Protein AF-A0A924YP29-F1 (afdb_monomer)

Nearest PDB structures (foldseek):
  1xg3-assembly1_B  TM=9.657E-01  e=2.313E-22  Escherichia coli
  3eoo-assembly4_L  TM=9.331E-01  e=2.781E-22  Burkholderia pseudomallei 1655
  1zlp-assembly1_B  TM=9.390E-01  e=3.246E-21  Dianthus caryophyllus
  3b8i-assembly1_C  TM=9.175E-01  e=4.565E-18  Pseudomonas aeruginosa PAO1
  3b8i-assembly1_A  TM=8.986E-01  e=1.220E-17  Pseudomonas aeruginosa PAO1

Sequence (202 aa):
MTTARRLRELLARPGIIKTLAPHDVFTARLLEQAGCEMLFLGGFGVSASVFGWPDVGLVTLSEMTEAVRRMASRISIPLVADGDTGHGDLHNVARTVRDFEQAGAAGILLEDQVSPKRCGHFSGKQVIPADEMLGKLRVALDARRDPDFVIFARTDARAVEGLDAAIARACLYGELGADVCFVEAPRSREELARIGREVPYP

pLDDT: mean 96.52, std 4.24, range [69.12, 98.88]

Solvent-accessible surface area (backbone atoms only — not comparable to full-atom values): 10829 Å² total; per-residue (Å²): 133,56,42,17,50,53,46,52,55,56,69,72,44,91,78,83,80,49,63,53,68,43,62,49,53,69,55,42,47,52,43,48,75,73,64,38,62,33,37,37,42,46,57,49,38,43,26,37,74,75,70,72,40,72,51,52,68,74,74,46,66,69,57,52,31,50,53,43,29,60,34,40,76,69,51,88,55,23,32,33,36,51,42,52,62,22,78,62,55,64,70,32,24,27,48,46,44,41,48,35,46,74,28,50,36,16,25,39,33,39,37,33,45,40,85,78,37,63,48,87,88,53,85,90,65,53,60,54,59,66,70,59,43,50,53,44,50,52,40,35,65,70,37,48,84,56,89,49,51,37,42,31,38,32,34,59,32,35,82,69,70,29,61,70,54,22,48,54,49,36,40,54,43,37,73,78,61,38,62,26,46,43,72,42,76,66,89,44,72,65,51,49,55,45,48,70,69,73,30,95,56,78

Mean predicted aligned error: 2.68 Å

Structure (mmCIF, N/CA/C/O backbone):
data_AF-A0A924YP29-F1
#
_entry.id   AF-A0A924YP29-F1
#
loop_
_atom_site.group_PDB
_atom_site.id
_atom_site.type_symbol
_atom_site.label_atom_id
_atom_site.label_alt_id
_atom_site.label_comp_id
_atom_site.label_asym_id
_atom_site.label_entity_id
_atom_site.label_seq_id
_atom_site.pdbx_PDB_ins_code
_atom_site.Cartn_x
_atom_site.Cartn_y
_atom_site.Cartn_z
_atom_site.occupancy
_atom_site.B_iso_or_equiv
_atom_site.auth_seq_id
_atom_site.auth_comp_id
_atom_site.auth_asym_id
_atom_site.auth_atom_id
_atom_site.pdbx_PDB_model_num
ATOM 1 N N . MET A 1 1 ? -16.510 -0.629 16.922 1.00 73.94 1 MET A N 1
ATOM 2 C CA . MET A 1 1 ? -16.132 -1.006 15.545 1.00 73.94 1 MET A CA 1
ATOM 3 C C . MET A 1 1 ? -14.668 -0.654 15.353 1.00 73.94 1 MET A C 1
ATOM 5 O O . MET A 1 1 ? -14.299 0.449 15.741 1.00 73.94 1 MET A O 1
ATOM 9 N N . THR A 1 2 ? -13.842 -1.575 14.854 1.00 93.75 2 THR A N 1
ATOM 10 C CA . THR A 1 2 ? -12.421 -1.297 14.578 1.00 93.75 2 THR A CA 1
ATOM 11 C C . THR A 1 2 ? -12.289 -0.395 13.346 1.00 93.75 2 THR A C 1
ATOM 13 O O . THR A 1 2 ? -13.198 -0.318 12.515 1.00 93.75 2 THR A O 1
ATOM 16 N N . THR A 1 3 ? -11.170 0.317 13.219 1.00 97.12 3 THR A N 1
ATOM 17 C CA . THR A 1 3 ? -10.864 1.112 12.017 1.00 97.12 3 THR A CA 1
ATOM 18 C C . THR A 1 3 ? -10.715 0.222 10.780 1.00 97.12 3 THR A C 1
ATOM 20 O O . THR A 1 3 ? -11.160 0.613 9.705 1.00 97.12 3 THR A O 1
ATOM 23 N N . ALA A 1 4 ? -10.188 -0.996 10.941 1.00 97.94 4 ALA A N 1
ATOM 24 C CA . ALA A 1 4 ? -10.141 -2.022 9.899 1.00 97.94 4 ALA A CA 1
ATOM 25 C C . ALA A 1 4 ? -11.546 -2.392 9.392 1.00 97.94 4 ALA A C 1
ATOM 27 O O . ALA A 1 4 ? -11.825 -2.282 8.197 1.00 97.94 4 ALA A O 1
ATOM 28 N N . ARG A 1 5 ? -12.488 -2.692 10.300 1.00 98.19 5 ARG A N 1
ATOM 29 C CA . ARG A 1 5 ? -13.881 -2.973 9.920 1.00 98.19 5 ARG A CA 1
ATOM 30 C C . ARG A 1 5 ? -14.537 -1.800 9.194 1.00 98.19 5 ARG A C 1
ATOM 32 O O . ARG A 1 5 ? -15.224 -1.993 8.195 1.00 98.19 5 ARG A O 1
ATOM 39 N N . ARG A 1 6 ? -14.287 -0.573 9.657 1.00 98.06 6 ARG A N 1
ATOM 40 C CA . ARG A 1 6 ? -14.778 0.643 8.993 1.00 98.06 6 ARG A CA 1
ATOM 41 C C . ARG A 1 6 ? -14.232 0.780 7.570 1.00 98.06 6 ARG A C 1
ATOM 43 O O . ARG A 1 6 ? -14.964 1.198 6.681 1.00 98.06 6 ARG A O 1
ATOM 50 N N . LEU A 1 7 ? -12.964 0.432 7.344 1.00 98.50 7 LEU A N 1
ATOM 51 C CA . LEU A 1 7 ? -12.367 0.457 6.009 1.00 98.50 7 LEU A CA 1
ATOM 52 C C . LEU A 1 7 ? -13.048 -0.547 5.069 1.00 98.50 7 LEU A C 1
ATOM 54 O O . LEU A 1 7 ? -13.346 -0.192 3.933 1.00 98.50 7 LEU A O 1
ATOM 58 N N . ARG A 1 8 ? -13.386 -1.750 5.550 1.00 98.19 8 ARG A N 1
ATOM 59 C CA . ARG A 1 8 ? -14.166 -2.740 4.780 1.00 98.19 8 ARG A CA 1
ATOM 60 C C . ARG A 1 8 ? -15.514 -2.191 4.322 1.00 98.19 8 ARG A C 1
ATOM 62 O O . ARG A 1 8 ? -15.894 -2.369 3.170 1.00 98.19 8 ARG A O 1
ATOM 69 N N . GLU A 1 9 ? -16.225 -1.502 5.211 1.00 97.94 9 GLU A N 1
ATOM 70 C CA . GLU A 1 9 ? -17.512 -0.878 4.884 1.00 97.94 9 GLU A CA 1
ATOM 71 C C . GLU A 1 9 ? -17.365 0.243 3.850 1.00 97.94 9 GLU A C 1
ATOM 73 O O . GLU A 1 9 ? -18.201 0.363 2.955 1.00 97.94 9 GLU A O 1
ATOM 78 N N . LEU A 1 10 ? -16.291 1.037 3.939 1.00 97.88 10 LEU A N 1
ATOM 79 C CA . LEU A 1 10 ? -15.987 2.064 2.941 1.00 97.88 10 LEU A CA 1
ATOM 80 C C . LEU A 1 10 ? -15.698 1.450 1.566 1.00 97.88 10 LEU A C 1
ATOM 82 O O . LEU A 1 10 ? -16.223 1.953 0.578 1.00 97.88 10 LEU A O 1
ATOM 86 N N . LEU A 1 11 ? -14.918 0.365 1.508 1.00 97.25 11 LEU A N 1
ATOM 87 C CA . LEU A 1 11 ? -14.572 -0.338 0.264 1.00 97.25 11 LEU A CA 1
ATOM 88 C C . LEU A 1 11 ? -15.776 -1.037 -0.382 1.00 97.25 11 LEU A C 1
ATOM 90 O O . LEU A 1 11 ? -15.847 -1.140 -1.601 1.00 97.25 11 LEU A O 1
ATOM 94 N N . ALA A 1 12 ? -16.745 -1.490 0.416 1.00 96.69 12 ALA A N 1
ATOM 95 C CA . ALA A 1 12 ? -17.976 -2.096 -0.093 1.00 96.69 12 ALA A CA 1
ATOM 96 C C . ALA A 1 12 ? -18.990 -1.064 -0.623 1.00 96.69 12 ALA A C 1
ATOM 98 O O . ALA A 1 12 ? -19.954 -1.426 -1.303 1.00 96.69 12 ALA A O 1
ATOM 99 N N . ARG A 1 13 ? -18.821 0.219 -0.284 1.00 95.75 13 ARG A N 1
ATOM 100 C CA . ARG A 1 13 ? -19.744 1.279 -0.689 1.00 95.75 13 ARG A CA 1
ATOM 101 C C . ARG A 1 13 ? -19.429 1.731 -2.121 1.00 95.75 13 ARG A C 1
ATOM 103 O O . ARG A 1 13 ? -18.281 2.060 -2.406 1.00 95.75 13 ARG A O 1
ATOM 110 N N . PRO A 1 14 ? -20.432 1.851 -3.010 1.00 93.38 14 PRO A N 1
ATOM 111 C CA . PRO A 1 14 ? -20.202 2.378 -4.350 1.00 93.38 14 PRO A CA 1
ATOM 112 C C . PRO A 1 14 ? -19.731 3.838 -4.304 1.00 93.38 14 PRO A C 1
ATOM 114 O O . PRO A 1 14 ? -20.200 4.635 -3.487 1.00 93.38 14 PRO A O 1
ATOM 117 N N . GLY A 1 15 ? -18.854 4.202 -5.238 1.00 93.12 15 GLY A N 1
ATOM 118 C CA . GLY A 1 15 ? -18.350 5.564 -5.404 1.00 93.12 15 GLY A CA 1
ATOM 119 C C . GLY A 1 15 ? -16.910 5.740 -4.928 1.00 93.12 15 GLY A C 1
ATOM 120 O O . GLY A 1 15 ? -16.158 4.784 -4.786 1.00 93.12 15 GLY A O 1
ATOM 121 N N . ILE A 1 16 ? -16.513 6.997 -4.734 1.00 94.31 16 ILE A N 1
ATOM 122 C CA . ILE A 1 16 ? -15.138 7.368 -4.388 1.00 94.31 16 ILE A CA 1
ATOM 123 C C . ILE A 1 16 ? -15.034 7.550 -2.874 1.00 94.31 16 ILE A C 1
ATOM 125 O O . ILE A 1 16 ? -15.807 8.307 -2.283 1.00 94.31 16 ILE A O 1
ATOM 129 N N . ILE A 1 17 ? -14.050 6.899 -2.254 1.00 97.25 17 ILE A N 1
ATOM 130 C CA . ILE A 1 17 ? -13.675 7.150 -0.860 1.00 97.25 17 ILE A CA 1
ATOM 131 C C . ILE A 1 17 ? -12.814 8.411 -0.824 1.00 97.25 17 ILE A C 1
ATOM 133 O O . ILE A 1 17 ? -11.760 8.476 -1.458 1.00 97.25 17 ILE A O 1
ATOM 137 N N . LYS A 1 18 ? -13.244 9.430 -0.076 1.00 97.00 18 LYS A N 1
ATOM 138 C CA . LYS A 1 18 ? -12.456 10.661 0.067 1.00 97.00 18 LYS A CA 1
ATOM 139 C C . LYS A 1 18 ? -11.244 10.398 0.956 1.00 97.00 18 LYS A C 1
ATOM 141 O O . LYS A 1 18 ? -11.394 10.224 2.165 1.00 97.00 18 LYS A O 1
ATOM 146 N N . THR A 1 19 ? -10.058 10.395 0.362 1.00 97.25 19 THR A N 1
ATOM 147 C CA . THR A 1 19 ? -8.789 10.130 1.047 1.00 97.25 19 THR A CA 1
ATOM 148 C C . THR A 1 19 ? -7.714 11.113 0.605 1.00 97.25 19 THR A C 1
ATOM 150 O O . THR A 1 19 ? -7.732 11.603 -0.524 1.00 97.25 19 THR A O 1
ATOM 153 N N . LEU A 1 20 ? -6.778 11.395 1.507 1.00 97.38 20 LEU A N 1
ATOM 154 C CA . LEU A 1 20 ? -5.573 12.179 1.265 1.00 97.38 20 LEU A CA 1
ATOM 155 C C . LEU A 1 20 ? -4.415 11.589 2.079 1.00 97.38 20 LEU A C 1
ATOM 157 O O . LEU A 1 20 ? -4.629 10.826 3.026 1.00 97.38 20 LEU A O 1
ATOM 161 N N . ALA A 1 21 ? -3.188 11.949 1.700 1.00 97.00 21 ALA A N 1
ATOM 162 C CA . ALA A 1 21 ? -1.974 11.409 2.298 1.00 97.00 21 ALA A CA 1
ATOM 163 C C . ALA A 1 21 ? -1.245 12.443 3.180 1.00 97.00 21 ALA A C 1
ATOM 165 O O . ALA A 1 21 ? -0.483 13.261 2.658 1.00 97.00 21 ALA A O 1
ATOM 166 N N . PRO A 1 22 ? -1.479 12.466 4.506 1.00 97.31 22 PRO A N 1
ATOM 167 C CA . PRO A 1 22 ? -0.708 13.304 5.421 1.00 97.31 22 PRO A CA 1
ATOM 168 C C . PRO A 1 22 ? 0.714 12.764 5.623 1.00 97.31 22 PRO A C 1
ATOM 170 O O . PRO A 1 22 ? 0.943 11.557 5.601 1.00 97.31 22 PRO A O 1
ATOM 173 N N . HIS A 1 23 ? 1.659 13.661 5.910 1.00 94.75 23 HIS A N 1
ATOM 174 C CA . HIS A 1 23 ? 3.030 13.309 6.309 1.00 94.75 23 HIS A CA 1
ATOM 175 C C . HIS A 1 23 ? 3.290 13.493 7.815 1.00 94.75 23 HIS A C 1
ATOM 177 O O . HIS A 1 23 ? 4.336 13.088 8.316 1.00 94.75 23 HIS A O 1
ATOM 183 N N . ASP A 1 24 ? 2.347 14.090 8.550 1.00 96.12 24 ASP A N 1
ATOM 184 C CA . ASP A 1 24 ? 2.441 14.330 9.989 1.00 96.12 24 ASP A CA 1
ATOM 185 C C . ASP A 1 24 ? 1.063 14.234 10.675 1.00 96.12 24 ASP A C 1
ATOM 187 O O . ASP A 1 24 ? 0.006 14.221 10.034 1.00 96.12 24 ASP A O 1
ATOM 191 N N . VAL A 1 25 ? 1.077 14.162 12.008 1.00 97.81 25 VAL A N 1
ATOM 192 C CA . VAL A 1 25 ? -0.127 13.980 12.834 1.00 97.81 25 VAL A CA 1
ATOM 193 C C . VAL A 1 25 ? -1.052 15.198 12.806 1.00 97.81 25 VAL A C 1
ATOM 195 O O . VAL A 1 25 ? -2.270 15.036 12.805 1.00 97.81 25 VAL A O 1
ATOM 198 N N . PHE A 1 26 ? -0.509 16.414 12.802 1.00 97.94 26 PHE A N 1
ATOM 199 C CA . PHE A 1 26 ? -1.312 17.634 12.783 1.00 97.94 26 PHE A CA 1
ATOM 200 C C . PHE A 1 26 ? -2.095 17.740 11.470 1.00 97.94 26 PHE A C 1
ATOM 202 O O . PHE A 1 26 ? -3.313 17.918 11.494 1.00 97.94 26 PHE A O 1
ATOM 209 N N . THR A 1 27 ? -1.434 17.508 10.337 1.00 97.88 27 THR A N 1
ATOM 210 C CA . THR A 1 27 ? -2.073 17.437 9.022 1.00 97.88 27 THR A CA 1
ATOM 211 C C . THR A 1 27 ? -3.141 16.338 8.987 1.00 97.88 27 THR A C 1
ATOM 213 O O . THR A 1 27 ? -4.258 16.589 8.539 1.00 97.88 27 THR A O 1
ATOM 216 N N . ALA A 1 28 ? -2.869 15.148 9.537 1.00 98.38 28 ALA A N 1
ATOM 217 C CA . ALA A 1 28 ? -3.858 14.065 9.616 1.00 98.38 28 ALA A CA 1
ATOM 218 C C . ALA A 1 28 ? -5.140 14.471 10.375 1.00 98.38 28 ALA A C 1
ATOM 220 O O . ALA A 1 28 ? -6.249 14.192 9.916 1.00 98.38 28 ALA A O 1
ATOM 221 N N . ARG A 1 29 ? -5.006 15.185 11.503 1.00 98.44 29 ARG A N 1
ATOM 222 C CA . ARG A 1 29 ? -6.142 15.717 12.281 1.00 98.44 29 ARG A CA 1
ATOM 223 C C . ARG A 1 29 ? -6.976 16.713 11.476 1.00 98.44 29 ARG A C 1
ATOM 225 O O . ARG A 1 29 ? -8.203 16.668 11.540 1.00 98.44 29 ARG A O 1
ATOM 232 N N . LEU A 1 30 ? -6.322 17.602 10.728 1.00 98.56 30 LEU A N 1
ATOM 233 C CA . LEU A 1 30 ? -7.009 18.578 9.880 1.00 98.56 30 LEU A CA 1
ATOM 234 C C . LEU A 1 30 ? -7.776 17.895 8.745 1.00 98.56 30 LEU A C 1
ATOM 236 O O . LEU A 1 30 ? -8.914 18.263 8.469 1.00 98.56 30 LEU A O 1
ATOM 240 N N . LEU A 1 31 ? -7.187 16.875 8.118 1.00 98.50 31 LEU A N 1
ATOM 241 C CA . LEU A 1 31 ? -7.833 16.117 7.045 1.00 98.50 31 LEU A CA 1
ATOM 242 C C . LEU A 1 31 ? -9.060 15.340 7.534 1.00 98.50 31 LEU A C 1
ATOM 244 O O . LEU A 1 31 ? -10.081 15.310 6.845 1.00 98.50 31 LEU A O 1
ATOM 248 N N . GLU A 1 32 ? -8.993 14.764 8.737 1.00 98.38 32 GLU A N 1
ATOM 249 C CA . GLU A 1 32 ? -10.156 14.157 9.391 1.00 98.38 32 GLU A CA 1
ATOM 250 C C . GLU A 1 32 ? -11.272 15.192 9.613 1.00 98.38 32 GLU A C 1
ATOM 252 O O . GLU A 1 32 ? -12.420 14.953 9.240 1.00 98.38 32 GLU A O 1
ATOM 257 N N . GLN A 1 33 ? -10.944 16.370 10.154 1.00 98.25 33 GLN A N 1
ATOM 258 C CA . GLN A 1 33 ? -11.914 17.455 10.368 1.00 98.25 33 GLN A CA 1
ATOM 259 C C . GLN A 1 33 ? -12.497 18.005 9.060 1.00 98.25 33 GLN A C 1
ATOM 261 O O . GLN A 1 33 ? -13.660 18.403 9.024 1.00 98.25 33 GLN A O 1
ATOM 266 N N . ALA A 1 34 ? -11.717 17.986 7.979 1.00 98.31 34 ALA A N 1
ATOM 267 C CA . ALA A 1 34 ? -12.155 18.357 6.637 1.00 98.31 34 ALA A CA 1
ATOM 268 C C . ALA A 1 34 ? -13.044 17.287 5.967 1.00 98.31 34 ALA A C 1
ATOM 270 O O . ALA A 1 34 ? -13.524 17.492 4.851 1.00 98.31 34 ALA A O 1
ATOM 271 N N . GLY A 1 35 ? -13.289 16.152 6.631 1.00 97.88 35 GLY A N 1
ATOM 272 C CA . GLY A 1 35 ? -14.209 15.119 6.163 1.00 97.88 35 GLY A CA 1
ATOM 273 C C . GLY A 1 35 ? -13.588 14.091 5.216 1.00 97.88 35 GLY A C 1
ATOM 274 O O . GLY A 1 35 ? -14.321 13.525 4.392 1.00 97.88 35 GLY A O 1
ATOM 275 N N . CYS A 1 36 ? -12.273 13.850 5.312 1.00 98.44 36 CYS A N 1
ATOM 276 C CA . CYS A 1 36 ? -11.673 12.627 4.772 1.00 98.44 36 CYS A CA 1
ATOM 277 C C . CYS A 1 36 ? -12.245 11.406 5.503 1.00 98.44 36 CYS A C 1
ATOM 279 O O . CYS A 1 36 ? -12.494 11.435 6.707 1.00 98.44 36 CYS A O 1
ATOM 281 N N . GLU A 1 37 ? -12.471 10.330 4.761 1.00 98.31 37 GLU A N 1
ATOM 282 C CA . GLU A 1 37 ? -13.102 9.111 5.270 1.00 98.31 37 GLU A CA 1
ATOM 283 C C . GLU A 1 37 ? -12.076 8.059 5.679 1.00 98.31 37 GLU A C 1
ATOM 285 O O . GLU A 1 37 ? -12.366 7.236 6.542 1.00 98.31 37 GLU A O 1
ATOM 290 N N . MET A 1 38 ? -10.883 8.129 5.092 1.00 98.25 38 MET A N 1
ATOM 291 C CA . MET A 1 38 ? -9.670 7.410 5.471 1.00 98.25 38 MET A CA 1
ATOM 292 C C . MET A 1 38 ? -8.449 8.276 5.138 1.00 98.25 38 MET A C 1
ATOM 294 O O . MET A 1 38 ? -8.574 9.290 4.446 1.00 98.25 38 MET A O 1
ATOM 298 N N . LEU A 1 39 ? -7.275 7.863 5.607 1.00 98.62 39 LEU A N 1
ATOM 299 C CA . LEU A 1 39 ? -5.992 8.494 5.304 1.00 98.62 39 LEU A CA 1
ATOM 300 C C . LEU A 1 39 ? -4.990 7.451 4.809 1.00 98.62 39 LEU A C 1
ATOM 302 O O . LEU A 1 39 ? -5.090 6.269 5.148 1.00 98.62 39 LEU A O 1
ATOM 306 N N . PHE A 1 40 ? -4.008 7.905 4.034 1.00 98.19 40 PHE A N 1
ATOM 307 C CA . PHE A 1 40 ? -2.909 7.073 3.550 1.00 98.19 40 PHE A CA 1
ATOM 308 C C . PHE A 1 40 ? -1.561 7.633 4.022 1.00 98.19 40 PHE A C 1
ATOM 310 O O . PHE A 1 40 ? -1.202 8.754 3.678 1.00 98.19 40 PHE A O 1
ATOM 317 N N . LEU A 1 41 ? -0.790 6.876 4.798 1.00 98.12 41 LEU A N 1
ATOM 318 C CA . LEU A 1 41 ? 0.565 7.270 5.179 1.00 98.12 41 LEU A CA 1
ATOM 319 C C . LEU A 1 41 ? 1.564 6.713 4.160 1.00 98.12 41 LEU A C 1
ATOM 321 O O . LEU A 1 41 ? 1.907 5.535 4.213 1.00 98.12 41 LEU A O 1
ATOM 325 N N . GLY A 1 42 ? 2.016 7.565 3.239 1.00 95.81 42 GLY A N 1
ATOM 326 C CA . GLY A 1 42 ? 2.988 7.197 2.204 1.00 95.81 42 GLY A CA 1
ATOM 327 C C . GLY A 1 42 ? 4.437 7.203 2.701 1.00 95.81 42 GLY A C 1
ATOM 328 O O . GLY A 1 42 ? 4.823 8.102 3.457 1.00 95.81 42 GLY A O 1
ATOM 329 N N . GLY A 1 43 ? 5.259 6.265 2.216 1.00 94.44 43 GLY A N 1
ATOM 330 C CA . GLY A 1 43 ? 6.669 6.137 2.598 1.00 94.44 43 GLY A CA 1
ATOM 331 C C . GLY A 1 43 ? 7.491 7.387 2.273 1.00 94.44 43 GLY A C 1
ATOM 332 O O . GLY A 1 43 ? 8.240 7.883 3.119 1.00 94.44 43 GLY A O 1
ATOM 333 N N . PHE A 1 44 ? 7.272 7.990 1.097 1.00 94.81 44 PHE A N 1
ATOM 334 C CA . PHE A 1 44 ? 7.933 9.246 0.725 1.00 94.81 44 PHE A CA 1
ATOM 335 C C . PHE A 1 44 ? 7.603 10.401 1.676 1.00 94.81 44 PHE A C 1
ATOM 337 O O . PHE A 1 44 ? 8.493 11.175 2.021 1.00 94.81 44 PHE A O 1
ATOM 344 N N . GLY A 1 45 ? 6.350 10.514 2.129 1.00 94.69 45 GLY A N 1
ATOM 345 C CA . GLY A 1 45 ? 5.939 11.578 3.049 1.00 94.69 45 GLY A CA 1
ATOM 346 C C . GLY A 1 45 ? 6.722 11.524 4.360 1.00 94.69 45 GLY A C 1
ATOM 347 O O . GLY A 1 45 ? 7.195 12.551 4.840 1.00 94.69 45 GLY A O 1
ATOM 348 N N . VAL A 1 46 ? 6.933 10.319 4.895 1.00 95.75 46 VAL A N 1
ATOM 349 C CA . VAL A 1 46 ? 7.775 10.105 6.079 1.00 95.75 46 VAL A CA 1
ATOM 350 C C . VAL A 1 46 ? 9.243 10.399 5.760 1.00 95.75 46 VAL A C 1
ATOM 352 O O . VAL A 1 46 ? 9.883 11.168 6.475 1.00 95.75 46 VAL A O 1
ATOM 355 N N . SER A 1 47 ? 9.770 9.841 4.665 1.00 96.00 47 SER A N 1
ATOM 356 C CA . SER A 1 47 ? 11.169 10.012 4.250 1.00 96.00 47 SER A CA 1
ATOM 357 C C . SER A 1 47 ? 11.566 11.485 4.091 1.00 96.00 47 SER A C 1
ATOM 359 O O . SER A 1 47 ? 12.549 11.946 4.678 1.00 96.00 47 SER A O 1
ATOM 361 N N . ALA A 1 48 ? 10.765 12.249 3.350 1.00 96.12 48 ALA A N 1
ATOM 362 C CA . ALA A 1 48 ? 11.054 13.639 3.037 1.00 96.12 48 ALA A CA 1
ATOM 363 C C . ALA A 1 48 ? 10.829 14.560 4.238 1.00 96.12 48 ALA A C 1
ATOM 365 O O . ALA A 1 48 ? 11.692 15.378 4.549 1.00 96.12 48 ALA A O 1
ATOM 366 N N . SER A 1 49 ? 9.693 14.430 4.928 1.00 95.25 49 SER A N 1
ATOM 367 C CA . SER A 1 49 ? 9.313 15.401 5.958 1.00 95.25 49 SER A CA 1
ATOM 368 C C . SER A 1 49 ? 10.005 15.167 7.299 1.00 95.25 49 SER A C 1
ATOM 370 O O . SER A 1 49 ? 10.207 16.123 8.044 1.00 95.25 49 SER A O 1
ATOM 372 N N . VAL A 1 50 ? 10.374 13.922 7.624 1.00 94.00 50 VAL A N 1
ATOM 373 C CA . VAL A 1 50 ? 11.047 13.597 8.894 1.00 94.00 50 VAL A CA 1
ATOM 374 C C . VAL A 1 50 ? 12.567 13.622 8.747 1.00 94.00 50 VAL A C 1
ATOM 376 O O . VAL A 1 50 ? 13.253 14.106 9.645 1.00 94.00 50 VAL A O 1
ATOM 379 N N . PHE A 1 51 ? 13.094 13.126 7.623 1.00 96.12 51 PHE A N 1
ATOM 380 C CA . PHE A 1 51 ? 14.535 12.907 7.454 1.00 96.12 51 PHE A CA 1
ATOM 381 C C . PHE A 1 51 ? 15.184 13.774 6.369 1.00 96.12 51 PHE A C 1
ATOM 383 O O . PHE A 1 51 ? 16.410 13.852 6.306 1.00 96.12 51 PHE A O 1
ATOM 390 N N . GLY A 1 52 ? 14.397 14.437 5.515 1.00 96.31 52 GLY A N 1
ATOM 391 C CA . GLY A 1 52 ? 14.931 15.176 4.368 1.00 96.31 52 GLY A CA 1
ATOM 392 C C . GLY A 1 52 ? 15.554 14.260 3.310 1.00 96.31 52 GLY A C 1
ATOM 393 O O . GLY A 1 52 ? 16.474 14.672 2.603 1.00 96.31 52 GLY A O 1
ATOM 394 N N . TRP A 1 53 ? 15.097 13.009 3.227 1.00 96.31 53 TRP A N 1
ATOM 395 C CA . TRP A 1 53 ? 15.661 11.987 2.347 1.00 96.31 53 TRP A CA 1
ATOM 396 C C . TRP A 1 53 ? 14.805 11.734 1.100 1.00 96.31 53 TRP A C 1
ATOM 398 O O . TRP A 1 53 ? 13.604 12.017 1.092 1.00 96.31 53 TRP A O 1
ATOM 408 N N . PRO A 1 54 ? 15.416 11.202 0.024 1.00 93.00 54 PRO A N 1
ATOM 409 C CA . PRO A 1 54 ? 14.677 10.728 -1.136 1.00 93.00 54 PRO A CA 1
ATOM 410 C C . PRO A 1 54 ? 14.002 9.375 -0.868 1.00 93.00 54 PRO A C 1
ATOM 412 O O . PRO A 1 54 ? 14.495 8.549 -0.097 1.00 93.00 54 PRO A O 1
ATOM 415 N N . ASP A 1 55 ? 12.920 9.106 -1.601 1.00 91.19 55 ASP A N 1
ATOM 416 C CA . ASP A 1 55 ? 12.185 7.843 -1.517 1.00 91.19 55 ASP A CA 1
ATOM 417 C C . ASP A 1 55 ? 12.846 6.711 -2.320 1.00 91.19 55 ASP A C 1
ATOM 419 O O . ASP A 1 55 ? 12.456 6.380 -3.444 1.00 91.19 55 ASP A O 1
ATOM 423 N N . VAL A 1 56 ? 13.909 6.155 -1.743 1.00 90.50 56 VAL A N 1
ATOM 424 C CA . VAL A 1 56 ? 14.731 5.087 -2.341 1.00 90.50 56 VAL A CA 1
ATOM 425 C C . VAL A 1 56 ? 14.936 3.907 -1.383 1.00 90.50 56 VAL A C 1
ATOM 427 O O . VAL A 1 56 ? 15.954 3.223 -1.431 1.00 90.50 56 VAL A O 1
ATOM 430 N N . GLY A 1 57 ? 13.977 3.695 -0.474 1.00 88.88 57 GLY A N 1
ATOM 431 C CA . GLY A 1 57 ? 14.003 2.588 0.490 1.00 88.88 57 GLY A CA 1
ATOM 432 C C . GLY A 1 57 ? 14.945 2.803 1.680 1.00 88.88 57 GLY A C 1
ATOM 433 O O . GLY A 1 57 ? 15.452 1.835 2.237 1.00 88.88 57 GLY A O 1
ATOM 434 N N . LEU A 1 58 ? 15.208 4.061 2.055 1.00 93.44 58 LEU A N 1
ATOM 435 C CA . LEU A 1 58 ? 16.037 4.395 3.224 1.00 93.44 58 LEU A CA 1
ATOM 436 C C . LEU A 1 58 ? 15.276 4.282 4.547 1.00 93.44 58 LEU A C 1
ATOM 438 O O . LEU A 1 58 ? 15.880 3.960 5.566 1.00 93.44 58 LEU A O 1
ATOM 442 N N . VAL A 1 59 ? 13.969 4.561 4.535 1.00 95.56 59 VAL A N 1
ATOM 443 C CA . VAL A 1 59 ? 13.144 4.496 5.744 1.00 95.56 59 VAL A CA 1
ATOM 444 C C . VAL A 1 59 ? 12.972 3.037 6.153 1.00 95.56 59 VAL A C 1
ATOM 446 O O . VAL A 1 59 ? 12.550 2.183 5.373 1.00 95.56 59 VAL A O 1
ATOM 449 N N . THR A 1 60 ? 13.309 2.750 7.400 1.00 96.81 60 THR A N 1
ATOM 450 C CA . THR A 1 60 ? 13.228 1.412 7.978 1.00 96.81 60 THR A CA 1
ATOM 451 C C . THR A 1 60 ? 11.808 1.080 8.439 1.00 96.81 60 THR A C 1
ATOM 453 O O . THR A 1 60 ? 10.997 1.958 8.740 1.00 96.81 60 THR A O 1
ATOM 456 N N . LEU A 1 61 ? 11.531 -0.218 8.608 1.00 97.88 61 LEU A N 1
ATOM 457 C CA . LEU A 1 61 ? 10.278 -0.697 9.198 1.00 97.88 61 LEU A CA 1
ATOM 458 C C . LEU A 1 61 ? 9.987 -0.049 10.562 1.00 97.88 61 LEU A C 1
ATOM 460 O O . LEU A 1 61 ? 8.844 0.296 10.852 1.00 97.88 61 LEU A O 1
ATOM 464 N N . SER A 1 62 ? 11.005 0.120 11.411 1.00 98.25 62 SER A N 1
ATOM 465 C CA . SER A 1 62 ? 10.828 0.693 12.751 1.00 98.25 62 SER A CA 1
ATOM 466 C C . SER A 1 62 ? 10.398 2.161 12.688 1.00 98.25 62 SER A C 1
ATOM 468 O O . SER A 1 62 ? 9.539 2.581 13.462 1.00 98.25 62 SER A O 1
ATOM 470 N N . GLU A 1 63 ? 10.957 2.928 11.750 1.00 98.00 63 GLU A N 1
ATOM 471 C CA . GLU A 1 63 ? 10.608 4.336 11.534 1.00 98.00 63 GLU A CA 1
ATOM 472 C C . GLU A 1 63 ? 9.193 4.477 10.964 1.00 98.00 63 GLU A C 1
ATOM 474 O O . GLU A 1 63 ? 8.408 5.272 11.485 1.00 98.00 63 GLU A O 1
ATOM 479 N N . MET A 1 64 ? 8.826 3.653 9.974 1.00 98.12 64 MET A N 1
ATOM 480 C CA . MET A 1 64 ? 7.455 3.627 9.450 1.00 98.12 64 MET A CA 1
ATOM 481 C C . MET A 1 64 ? 6.443 3.202 10.516 1.00 98.12 64 MET A C 1
ATOM 483 O O . MET A 1 64 ? 5.432 3.873 10.706 1.00 98.12 64 MET A O 1
ATOM 487 N N . THR A 1 65 ? 6.730 2.145 11.280 1.00 98.69 65 THR A N 1
ATOM 488 C CA . THR A 1 65 ? 5.854 1.667 12.365 1.00 98.69 65 THR A CA 1
ATOM 489 C C . THR A 1 65 ? 5.612 2.749 13.420 1.00 98.69 65 THR A C 1
ATOM 491 O O . THR A 1 65 ? 4.494 2.907 13.914 1.00 98.69 65 THR A O 1
ATOM 494 N N . GLU A 1 66 ? 6.639 3.525 13.771 1.00 98.50 66 GLU A N 1
ATOM 495 C CA . GLU A 1 66 ? 6.490 4.636 14.712 1.00 98.50 66 GLU A CA 1
ATOM 496 C C . GLU A 1 66 ? 5.647 5.778 14.126 1.00 98.50 66 GLU A C 1
ATOM 498 O O . GLU A 1 66 ? 4.801 6.338 14.829 1.00 98.50 66 GLU A O 1
ATOM 503 N N . ALA A 1 67 ? 5.815 6.101 12.840 1.00 98.31 67 ALA A N 1
ATOM 504 C CA . ALA A 1 67 ? 4.977 7.087 12.162 1.00 98.31 67 A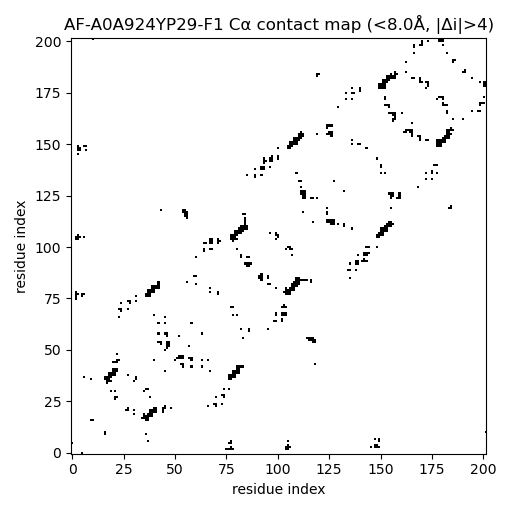LA A CA 1
ATOM 505 C C . ALA A 1 67 ? 3.497 6.654 12.135 1.00 98.31 67 ALA A C 1
ATOM 507 O O . ALA A 1 67 ? 2.618 7.448 12.490 1.00 98.31 67 ALA A O 1
ATOM 508 N N . VAL A 1 68 ? 3.228 5.378 11.825 1.00 98.69 68 VAL A N 1
ATOM 509 C CA . VAL A 1 68 ? 1.888 4.771 11.899 1.00 98.69 68 VAL A CA 1
ATOM 510 C C . VAL A 1 68 ? 1.310 4.923 13.303 1.00 98.69 68 VAL A C 1
ATOM 512 O O . VAL A 1 68 ? 0.220 5.470 13.457 1.00 98.69 68 VAL A O 1
ATOM 515 N N . ARG A 1 69 ? 2.055 4.521 14.340 1.00 98.75 69 ARG A N 1
ATOM 516 C CA . ARG A 1 69 ? 1.605 4.570 15.741 1.00 98.75 69 ARG A CA 1
ATOM 517 C C . ARG A 1 69 ? 1.227 5.982 16.184 1.00 98.75 69 ARG A C 1
ATOM 519 O O . ARG A 1 69 ? 0.182 6.196 16.809 1.00 98.75 69 ARG A O 1
ATOM 526 N N . ARG A 1 70 ? 2.069 6.968 15.862 1.00 98.25 70 ARG A N 1
ATOM 527 C CA . ARG A 1 70 ? 1.826 8.380 16.198 1.00 98.25 70 ARG A CA 1
ATOM 528 C C . ARG A 1 70 ? 0.560 8.911 15.540 1.00 98.25 70 ARG A C 1
ATOM 530 O O . ARG A 1 70 ? -0.193 9.636 16.185 1.00 98.25 70 ARG A O 1
ATOM 537 N N . MET A 1 71 ? 0.327 8.552 14.280 1.00 98.44 71 MET A N 1
ATOM 538 C CA . MET A 1 71 ? -0.825 9.028 13.522 1.00 98.44 71 MET A CA 1
ATOM 539 C C . MET A 1 71 ? -2.114 8.311 13.927 1.00 98.44 71 MET A C 1
ATOM 541 O O . MET A 1 71 ? -3.080 8.971 14.309 1.00 98.44 71 MET A O 1
ATOM 545 N N . ALA A 1 72 ? -2.111 6.976 13.925 1.00 98.31 72 ALA A N 1
ATOM 546 C CA . ALA A 1 72 ? -3.273 6.150 14.242 1.00 98.31 72 ALA A CA 1
ATOM 547 C C . ALA A 1 72 ? -3.822 6.420 15.653 1.00 98.31 72 ALA A C 1
ATOM 549 O O . ALA A 1 72 ? -5.032 6.468 15.845 1.00 98.31 72 ALA A O 1
ATOM 550 N N . SER A 1 73 ? -2.958 6.697 16.637 1.00 97.88 73 SER A N 1
ATOM 551 C CA . SER A 1 73 ? -3.383 7.019 18.012 1.00 97.88 73 SER A CA 1
ATOM 552 C C . SER A 1 73 ? -4.091 8.376 18.174 1.00 97.88 73 SER A C 1
ATOM 554 O O . SER A 1 73 ? -4.541 8.711 19.275 1.00 97.88 73 SER A O 1
ATOM 556 N N . ARG A 1 74 ? -4.173 9.189 17.111 1.00 98.06 74 ARG A N 1
ATOM 557 C CA . ARG A 1 74 ? -4.726 10.554 17.143 1.00 98.06 74 ARG A CA 1
ATOM 558 C C . ARG A 1 74 ? -5.887 10.785 16.179 1.00 98.06 74 ARG A C 1
ATOM 560 O O . ARG A 1 74 ? -6.494 11.856 16.232 1.00 98.06 74 ARG A O 1
ATOM 567 N N . ILE A 1 75 ? -6.234 9.807 15.354 1.00 98.25 75 ILE A N 1
ATOM 568 C CA . ILE A 1 75 ? -7.369 9.863 14.426 1.00 98.25 75 ILE A CA 1
ATOM 569 C C . ILE A 1 75 ? -8.376 8.755 14.749 1.00 98.25 75 ILE A C 1
ATOM 571 O O . ILE A 1 75 ? -8.052 7.769 15.403 1.00 98.25 75 ILE A O 1
ATOM 575 N N . SER A 1 76 ? -9.614 8.933 14.302 1.00 97.62 76 SER A N 1
ATOM 576 C CA . SER A 1 76 ? -10.722 7.979 14.456 1.00 97.62 76 SER A CA 1
ATOM 577 C C . SER A 1 76 ? -11.163 7.340 13.130 1.00 97.62 76 SER A C 1
ATOM 579 O O . SER A 1 76 ? -12.012 6.442 13.110 1.00 97.62 76 SER A O 1
ATOM 581 N N . ILE A 1 77 ? -10.602 7.810 12.014 1.00 98.44 77 ILE A N 1
ATOM 582 C CA . ILE A 1 77 ? -10.790 7.259 10.669 1.00 98.44 77 ILE A CA 1
ATOM 583 C C . ILE A 1 77 ? -9.679 6.252 10.315 1.00 98.44 77 ILE A C 1
ATOM 585 O O . ILE A 1 77 ? -8.606 6.296 10.918 1.00 98.44 77 ILE A O 1
ATOM 589 N N . PRO A 1 78 ? -9.914 5.326 9.366 1.00 98.75 78 PRO A N 1
ATOM 590 C CA . PRO A 1 78 ? -8.930 4.320 8.980 1.00 98.75 78 PRO A CA 1
ATOM 591 C C . PRO A 1 78 ? -7.648 4.928 8.410 1.00 98.75 78 PRO A C 1
ATOM 593 O O . PRO A 1 78 ? -7.700 5.882 7.634 1.00 98.75 78 PRO A O 1
ATOM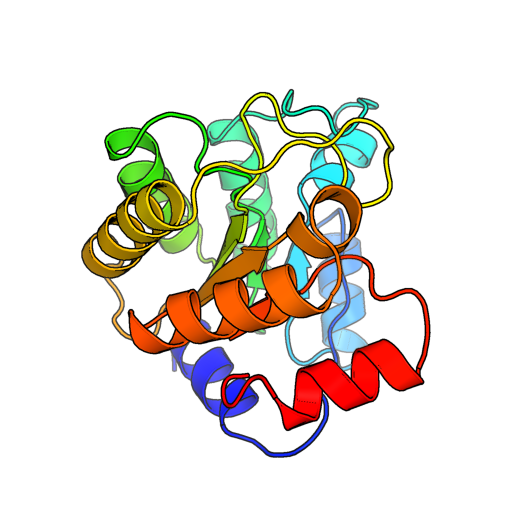 596 N N . LEU A 1 79 ? -6.511 4.325 8.758 1.00 98.81 79 LEU A N 1
ATOM 597 C CA . LEU A 1 79 ? -5.197 4.652 8.211 1.00 98.81 79 LEU A CA 1
ATOM 598 C C . LEU A 1 79 ? -4.648 3.452 7.450 1.00 98.81 79 LEU A C 1
ATOM 600 O O . LEU A 1 79 ? -4.500 2.382 8.036 1.00 98.81 79 LEU A O 1
ATOM 604 N N . VAL A 1 80 ? -4.318 3.632 6.177 1.00 98.75 80 VAL A N 1
ATOM 605 C CA . VAL A 1 80 ? -3.552 2.647 5.406 1.00 98.75 80 VAL A CA 1
ATOM 606 C C . VAL A 1 80 ? -2.108 3.116 5.342 1.00 98.75 80 VAL A C 1
ATOM 608 O O . VAL A 1 80 ? -1.860 4.293 5.090 1.00 98.75 80 VAL A O 1
ATOM 611 N N . ALA A 1 81 ? -1.167 2.220 5.616 1.00 98.56 81 ALA A N 1
ATOM 612 C CA . ALA A 1 81 ? 0.253 2.544 5.648 1.00 98.56 81 ALA A CA 1
ATOM 613 C C . ALA A 1 81 ? 1.007 1.880 4.493 1.00 98.56 81 ALA A C 1
ATOM 615 O O . ALA A 1 81 ? 0.753 0.725 4.154 1.00 98.56 81 ALA A O 1
ATOM 616 N N . ASP A 1 82 ? 1.945 2.615 3.911 1.00 98.25 82 ASP A N 1
ATOM 617 C CA . ASP A 1 82 ? 2.863 2.118 2.893 1.00 98.25 82 ASP A CA 1
ATOM 618 C C . ASP A 1 82 ? 3.901 1.173 3.514 1.00 98.25 82 ASP A C 1
ATOM 620 O O . ASP A 1 82 ? 4.691 1.578 4.368 1.00 98.25 82 ASP A O 1
ATOM 624 N N . GLY A 1 83 ? 3.845 -0.102 3.135 1.00 97.75 83 GLY A N 1
ATOM 625 C CA . GLY A 1 83 ? 4.779 -1.143 3.556 1.00 97.75 83 GLY A CA 1
ATOM 626 C C . GLY A 1 83 ? 5.899 -1.400 2.550 1.00 97.75 83 GLY A C 1
ATOM 627 O O . GLY A 1 83 ? 6.630 -2.384 2.715 1.00 97.75 83 GLY A O 1
ATOM 628 N N . ASP A 1 84 ? 6.021 -0.571 1.506 1.00 96.62 84 ASP A N 1
ATOM 629 C CA . ASP A 1 84 ? 6.947 -0.760 0.392 1.00 96.62 84 ASP A CA 1
ATOM 630 C C . ASP A 1 84 ? 6.880 -2.209 -0.144 1.00 96.62 84 ASP A C 1
ATOM 632 O O . ASP A 1 84 ? 5.818 -2.774 -0.400 1.00 96.62 84 ASP A O 1
ATOM 636 N N . THR A 1 85 ? 8.034 -2.859 -0.277 1.00 97.19 85 THR A N 1
ATOM 637 C CA . THR A 1 85 ? 8.181 -4.243 -0.740 1.00 97.19 85 THR A CA 1
ATOM 638 C C . THR A 1 85 ? 8.112 -5.271 0.400 1.00 97.19 85 THR A C 1
ATOM 640 O O . THR A 1 85 ? 8.414 -6.449 0.171 1.00 97.19 85 THR A O 1
ATOM 643 N N . GLY A 1 86 ? 7.750 -4.838 1.620 1.00 96.94 86 GLY A N 1
ATOM 644 C CA . GLY A 1 86 ? 7.681 -5.654 2.840 1.00 96.94 86 GLY A CA 1
ATOM 645 C C . GLY A 1 86 ? 8.920 -5.609 3.745 1.00 96.94 86 GLY A C 1
ATOM 646 O O . GLY A 1 86 ? 9.066 -6.466 4.616 1.00 96.94 86 GLY A O 1
ATOM 647 N N . HIS A 1 87 ? 9.823 -4.642 3.535 1.00 95.50 87 HIS A N 1
ATOM 648 C CA . HIS A 1 87 ? 11.050 -4.420 4.323 1.00 95.50 87 HIS A CA 1
ATOM 649 C C . HIS A 1 87 ? 11.968 -5.655 4.486 1.00 95.50 87 HIS A C 1
ATOM 651 O O . HIS A 1 87 ? 12.628 -5.814 5.517 1.00 95.50 87 HIS A O 1
ATOM 657 N N . GLY A 1 88 ? 12.031 -6.524 3.471 1.00 94.50 88 GLY A N 1
ATOM 658 C CA . GLY A 1 88 ? 12.947 -7.666 3.420 1.00 94.50 88 GLY A CA 1
ATOM 659 C C . GLY A 1 88 ? 12.372 -8.866 2.665 1.00 94.50 88 GLY A C 1
ATOM 660 O O . GLY A 1 88 ? 11.790 -8.701 1.593 1.00 94.50 88 GLY A O 1
ATOM 661 N N . ASP A 1 89 ? 12.569 -10.066 3.212 1.00 95.62 89 ASP A N 1
ATOM 662 C CA . ASP A 1 89 ? 12.053 -11.324 2.663 1.00 95.62 89 ASP A CA 1
ATOM 663 C C . ASP A 1 89 ? 10.603 -11.617 3.116 1.00 95.62 89 ASP A C 1
ATOM 665 O O . ASP A 1 89 ? 9.906 -10.765 3.671 1.00 95.62 89 ASP A O 1
ATOM 669 N N . LEU A 1 90 ? 10.133 -12.852 2.910 1.00 98.06 90 LEU A N 1
ATOM 670 C CA . LEU A 1 90 ? 8.804 -13.288 3.350 1.00 98.06 90 LEU A CA 1
ATOM 671 C C . LEU A 1 90 ? 8.595 -13.185 4.876 1.00 98.06 90 LEU A C 1
ATOM 673 O O . LEU A 1 90 ? 7.517 -12.796 5.324 1.00 98.06 90 LEU A O 1
ATOM 677 N N . HIS A 1 91 ? 9.606 -13.478 5.697 1.00 98.12 91 HIS A N 1
ATOM 678 C CA . HIS A 1 91 ? 9.504 -13.322 7.151 1.00 98.12 91 HIS A CA 1
ATOM 679 C C . HIS A 1 91 ? 9.369 -11.844 7.531 1.00 98.12 91 HIS A C 1
ATOM 681 O O . HIS A 1 91 ? 8.607 -11.501 8.441 1.00 98.12 91 HIS A O 1
ATOM 687 N N . ASN A 1 92 ? 10.068 -10.961 6.812 1.00 98.50 92 ASN A N 1
ATOM 688 C CA . ASN A 1 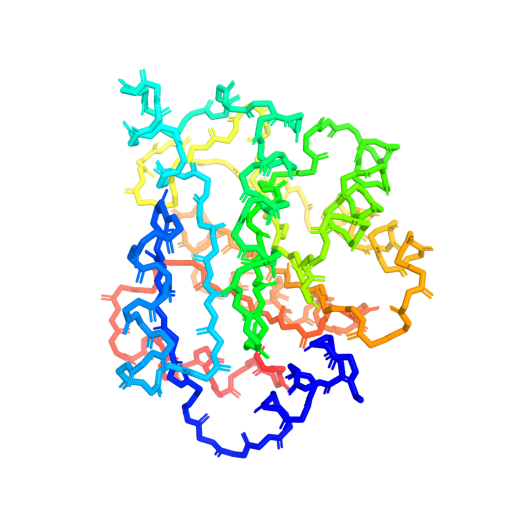92 ? 9.936 -9.518 6.988 1.00 98.50 92 ASN A CA 1
ATOM 689 C C . ASN A 1 92 ? 8.556 -9.005 6.565 1.00 98.50 92 ASN A C 1
ATOM 691 O O . ASN A 1 92 ? 8.004 -8.170 7.279 1.00 98.50 92 ASN A O 1
ATOM 695 N N . VAL A 1 93 ? 7.959 -9.539 5.494 1.00 98.75 93 VAL A N 1
ATOM 696 C CA . VAL A 1 93 ? 6.571 -9.221 5.108 1.00 98.75 93 VAL A CA 1
ATOM 697 C C . VAL A 1 93 ? 5.617 -9.553 6.256 1.00 98.75 93 VAL A C 1
ATOM 699 O O . VAL A 1 93 ? 4.864 -8.687 6.703 1.00 98.75 93 VAL A O 1
ATOM 702 N N . ALA A 1 94 ? 5.695 -10.773 6.803 1.00 98.75 94 ALA A N 1
ATOM 703 C CA . ALA A 1 94 ? 4.841 -11.185 7.919 1.00 98.75 94 ALA A CA 1
ATOM 704 C C . ALA A 1 94 ? 5.019 -10.288 9.152 1.00 98.75 94 ALA A C 1
ATOM 706 O O . ALA A 1 94 ? 4.048 -9.940 9.828 1.00 98.75 94 ALA A O 1
ATOM 707 N N . ARG A 1 95 ? 6.266 -9.913 9.458 1.00 98.69 95 ARG A N 1
ATOM 708 C CA . ARG A 1 95 ? 6.566 -8.987 10.551 1.00 98.69 95 ARG A CA 1
ATOM 709 C C . ARG A 1 95 ? 5.988 -7.597 10.281 1.00 98.69 95 ARG A C 1
ATOM 711 O O . ARG A 1 95 ? 5.363 -7.041 11.173 1.00 98.69 95 ARG A O 1
ATOM 718 N N . THR A 1 96 ? 6.160 -7.063 9.076 1.00 98.75 96 THR A N 1
ATOM 719 C CA . THR A 1 96 ? 5.680 -5.731 8.679 1.00 98.75 96 THR A CA 1
ATOM 720 C C . THR A 1 96 ? 4.170 -5.615 8.857 1.00 98.75 96 THR A C 1
ATOM 722 O O . THR A 1 96 ? 3.706 -4.674 9.495 1.00 98.75 96 THR A O 1
ATOM 725 N N . VAL A 1 97 ? 3.408 -6.607 8.379 1.00 98.88 97 VAL A N 1
ATOM 726 C CA . VAL A 1 97 ? 1.947 -6.651 8.559 1.00 98.88 97 VAL A CA 1
ATOM 727 C C . VAL A 1 97 ? 1.577 -6.572 10.040 1.00 98.88 97 VAL A C 1
ATOM 729 O O . VAL A 1 97 ? 0.793 -5.714 10.436 1.00 98.88 97 VAL A O 1
ATOM 732 N N . ARG A 1 98 ? 2.189 -7.420 10.875 1.00 98.75 98 ARG A N 1
ATOM 733 C CA . ARG A 1 98 ? 1.898 -7.478 12.315 1.00 98.75 98 ARG A CA 1
ATOM 734 C C . ARG A 1 98 ? 2.291 -6.198 13.048 1.00 98.75 98 ARG A C 1
ATOM 736 O O . ARG A 1 98 ? 1.542 -5.761 13.918 1.00 98.75 98 ARG A O 1
ATOM 743 N N . ASP A 1 99 ? 3.439 -5.614 12.714 1.00 98.81 99 ASP A N 1
ATOM 744 C CA . ASP A 1 99 ? 3.946 -4.395 13.349 1.00 98.81 99 ASP A CA 1
ATOM 745 C C . ASP A 1 99 ? 3.044 -3.193 12.997 1.00 98.81 99 ASP A C 1
ATOM 747 O O . ASP A 1 99 ? 2.696 -2.407 13.882 1.00 98.81 99 ASP A O 1
ATOM 751 N N . PHE A 1 100 ? 2.589 -3.075 11.742 1.00 98.81 100 PHE A N 1
ATOM 752 C CA . PHE A 1 100 ? 1.668 -2.013 11.311 1.00 98.81 100 PHE A CA 1
ATOM 753 C C . PHE A 1 100 ? 0.268 -2.176 11.901 1.00 98.81 100 PHE A C 1
ATOM 755 O O . PHE A 1 100 ? -0.311 -1.205 12.396 1.00 98.81 100 PHE A O 1
ATOM 762 N N . GLU A 1 101 ? -0.261 -3.398 11.894 1.00 98.62 101 GLU A N 1
ATOM 763 C CA . GLU A 1 101 ? -1.540 -3.717 12.522 1.00 98.62 101 GLU A CA 1
ATOM 764 C C . GLU A 1 101 ? -1.500 -3.397 14.026 1.00 98.62 101 GLU A C 1
ATOM 766 O O . GLU A 1 101 ? -2.360 -2.681 14.539 1.00 98.62 101 GLU A O 1
ATOM 771 N N . GLN A 1 102 ? -0.446 -3.824 14.733 1.00 98.56 102 GLN A N 1
ATOM 772 C CA . GLN A 1 102 ? -0.255 -3.514 16.152 1.00 98.56 102 GLN A CA 1
ATOM 773 C C . GLN A 1 102 ? -0.090 -2.009 16.414 1.00 98.56 102 GLN A C 1
ATOM 775 O O . GLN A 1 102 ? -0.499 -1.516 17.467 1.00 98.56 102 GLN A O 1
ATOM 780 N N . ALA A 1 103 ? 0.504 -1.266 15.478 1.00 98.69 103 ALA A N 1
ATOM 781 C CA . ALA A 1 103 ? 0.619 0.186 15.555 1.00 98.69 103 ALA A CA 1
ATOM 782 C C . ALA A 1 103 ? -0.716 0.920 15.322 1.00 98.69 103 ALA A C 1
ATOM 784 O O . ALA A 1 103 ? -0.793 2.120 15.588 1.00 98.69 103 ALA A O 1
ATOM 785 N N . GLY A 1 104 ? -1.767 0.218 14.889 1.00 98.50 104 GLY A N 1
ATOM 786 C CA . GLY A 1 104 ? -3.117 0.756 14.727 1.00 98.50 104 GLY A CA 1
ATOM 787 C C . GLY A 1 104 ? -3.498 1.107 13.288 1.00 98.50 104 GLY A C 1
ATOM 788 O O . GLY A 1 104 ? -4.507 1.787 13.087 1.00 98.50 104 GLY A O 1
ATOM 789 N N . ALA A 1 105 ? -2.725 0.669 12.288 1.00 98.75 105 ALA A N 1
ATOM 790 C CA . ALA A 1 105 ? -3.164 0.760 10.900 1.00 98.75 105 ALA A CA 1
ATOM 791 C C . ALA A 1 105 ? -4.434 -0.083 10.678 1.00 98.75 105 ALA A C 1
ATOM 793 O O . ALA A 1 105 ? -4.642 -1.118 11.305 1.00 98.75 105 ALA A O 1
ATOM 794 N N . ALA A 1 106 ? -5.284 0.364 9.761 1.00 98.81 106 ALA A N 1
ATOM 795 C CA . ALA A 1 106 ? -6.446 -0.377 9.274 1.00 98.81 106 ALA A CA 1
ATOM 796 C C . ALA A 1 106 ? -6.114 -1.244 8.047 1.00 98.81 106 ALA A C 1
ATOM 798 O O . ALA A 1 106 ? -6.876 -2.145 7.695 1.00 98.81 106 ALA A O 1
ATOM 799 N N . GLY A 1 107 ? -4.991 -0.956 7.392 1.00 98.75 107 GLY A N 1
ATOM 800 C CA . GLY A 1 107 ? -4.484 -1.731 6.275 1.00 98.75 107 GLY A CA 1
ATOM 801 C C . GLY A 1 107 ? -3.047 -1.373 5.924 1.00 98.75 107 GLY A C 1
ATOM 802 O O . GLY A 1 107 ? -2.471 -0.416 6.451 1.00 98.75 107 GLY A O 1
ATOM 803 N N . ILE A 1 108 ? -2.487 -2.146 5.007 1.00 98.88 108 ILE A N 1
ATOM 804 C CA . ILE A 1 108 ? -1.127 -1.999 4.493 1.00 98.88 108 ILE A CA 1
ATOM 805 C C . ILE A 1 108 ? -1.140 -2.058 2.971 1.00 98.88 108 ILE A C 1
ATOM 807 O O . ILE A 1 108 ? -1.918 -2.813 2.394 1.00 98.88 108 ILE A O 1
ATOM 811 N N . LEU A 1 109 ? -0.255 -1.297 2.337 1.00 98.75 109 LEU A N 1
ATOM 812 C CA . LEU A 1 109 ? 0.069 -1.437 0.924 1.00 98.75 109 LEU A CA 1
ATOM 813 C C . LEU A 1 109 ? 1.410 -2.146 0.743 1.00 98.75 109 LEU A C 1
ATOM 815 O O . LEU A 1 109 ? 2.386 -1.790 1.394 1.00 98.75 109 LEU A O 1
ATOM 819 N N . LEU A 1 110 ? 1.441 -3.141 -0.144 1.00 98.69 110 LEU A N 1
ATOM 820 C CA . LEU A 1 110 ? 2.650 -3.843 -0.571 1.00 98.69 110 LEU A CA 1
ATOM 821 C C . LEU A 1 110 ? 2.800 -3.726 -2.088 1.00 98.69 110 LEU A C 1
ATOM 823 O O . LEU A 1 110 ? 1.833 -3.955 -2.815 1.00 98.69 110 LEU A O 1
ATOM 827 N N . GLU A 1 111 ? 4.003 -3.408 -2.563 1.00 98.06 111 GLU A N 1
ATOM 828 C CA . GLU A 1 111 ? 4.305 -3.236 -3.990 1.00 98.06 111 GLU A CA 1
ATOM 829 C C . GLU A 1 111 ? 5.232 -4.325 -4.559 1.00 98.06 111 GLU A C 1
ATOM 831 O O . GLU A 1 111 ? 6.092 -4.881 -3.869 1.00 98.06 111 GLU A O 1
ATOM 836 N N . ASP A 1 112 ? 5.072 -4.605 -5.855 1.00 98.00 112 ASP A N 1
ATOM 837 C CA . ASP A 1 112 ? 5.826 -5.619 -6.603 1.00 98.00 112 ASP A CA 1
ATOM 838 C C . ASP A 1 112 ? 7.159 -5.117 -7.182 1.00 98.00 112 ASP A C 1
ATOM 840 O O . ASP A 1 112 ? 7.702 -5.710 -8.115 1.00 98.00 112 ASP A O 1
ATOM 844 N N . GLN A 1 113 ? 7.724 -4.041 -6.631 1.00 96.94 113 GLN A N 1
ATOM 845 C CA . GLN A 1 113 ? 9.038 -3.559 -7.048 1.00 96.94 113 GLN A CA 1
ATOM 846 C C . GLN A 1 113 ? 10.171 -4.486 -6.585 1.00 96.94 113 GLN A C 1
ATOM 848 O O . GLN A 1 113 ? 10.126 -5.100 -5.515 1.00 96.94 113 GLN A O 1
ATOM 853 N N . VAL A 1 114 ? 11.243 -4.538 -7.377 1.00 94.44 114 VAL A N 1
ATOM 854 C CA . VAL A 1 114 ? 12.528 -5.103 -6.945 1.00 94.44 114 VAL A CA 1
ATOM 855 C C . VAL A 1 114 ? 13.119 -4.209 -5.853 1.00 94.44 114 VAL A C 1
ATOM 857 O O . VAL A 1 114 ? 13.141 -2.987 -5.987 1.00 94.44 114 VAL A O 1
ATOM 860 N N . SER A 1 115 ? 13.625 -4.814 -4.777 1.00 87.69 115 SER A N 1
ATOM 861 C CA . SER A 1 115 ? 14.340 -4.087 -3.724 1.00 87.69 115 SER A CA 1
ATOM 862 C C . SER A 1 115 ? 15.817 -3.855 -4.110 1.00 87.69 115 SER A C 1
ATOM 864 O O . SER A 1 115 ? 16.444 -4.784 -4.624 1.00 87.69 115 SER A O 1
ATOM 866 N N . PRO A 1 116 ? 16.412 -2.672 -3.848 1.00 84.38 116 PRO A N 1
ATOM 867 C CA . PRO A 1 116 ? 15.788 -1.490 -3.257 1.00 84.38 116 PRO A CA 1
ATOM 868 C C . PRO A 1 116 ? 14.818 -0.808 -4.231 1.00 84.38 116 PRO A C 1
ATOM 870 O O . PRO A 1 116 ? 15.154 -0.545 -5.388 1.00 84.38 116 PRO A O 1
ATOM 873 N N . LYS A 1 117 ? 13.620 -0.498 -3.729 1.00 86.94 117 LYS A N 1
ATOM 874 C CA . LYS A 1 117 ? 12.545 0.138 -4.497 1.00 86.94 117 LYS A CA 1
ATOM 875 C C . LYS A 1 117 ? 12.837 1.606 -4.796 1.00 86.94 117 LYS A C 1
ATOM 877 O O . LYS A 1 117 ? 13.699 2.233 -4.174 1.00 86.94 117 LYS A O 1
ATOM 882 N N . ARG A 1 118 ? 12.066 2.186 -5.716 1.00 86.50 118 ARG A N 1
ATOM 883 C CA . ARG A 1 118 ? 12.077 3.625 -6.024 1.00 86.50 118 ARG A CA 1
ATOM 884 C C . ARG A 1 118 ? 10.661 4.190 -5.972 1.00 86.50 118 ARG A C 1
ATOM 886 O O . ARG A 1 118 ? 9.693 3.456 -6.135 1.00 86.50 118 ARG A O 1
ATOM 893 N N . CYS A 1 119 ? 10.538 5.507 -5.821 1.00 83.19 119 CYS A N 1
ATOM 894 C CA . CYS A 1 119 ? 9.257 6.193 -5.998 1.00 83.19 119 CYS A CA 1
ATOM 895 C C . CYS A 1 119 ? 8.572 5.776 -7.318 1.00 83.19 119 CYS A C 1
ATOM 897 O O . CYS A 1 119 ? 9.212 5.773 -8.374 1.00 83.19 119 CYS A O 1
ATOM 899 N N . GLY A 1 120 ? 7.262 5.500 -7.279 1.00 69.12 120 GLY A N 1
ATOM 900 C CA . GLY A 1 120 ? 6.461 5.042 -8.425 1.00 69.12 120 GLY A CA 1
ATOM 901 C C . GLY A 1 120 ? 6.474 5.971 -9.650 1.00 69.12 120 GLY A C 1
ATOM 902 O O . GLY A 1 120 ? 6.176 5.544 -10.765 1.00 69.12 120 GLY A O 1
ATOM 903 N N . HIS A 1 121 ? 6.894 7.224 -9.497 1.00 79.50 121 HIS A N 1
ATOM 904 C CA . HIS A 1 121 ? 7.006 8.180 -10.603 1.00 79.50 121 HIS A CA 1
ATOM 905 C C . HIS A 1 121 ? 8.431 8.343 -11.151 1.00 79.50 121 HIS A C 1
ATOM 907 O O . HIS A 1 121 ? 8.640 9.105 -12.096 1.00 79.50 121 HIS A O 1
ATOM 913 N N . PHE A 1 122 ? 9.421 7.645 -10.589 1.00 80.62 122 PHE A N 1
ATOM 914 C CA . PHE A 1 122 ? 10.802 7.693 -11.070 1.00 80.62 122 PHE A CA 1
ATOM 915 C C . PHE A 1 122 ? 11.037 6.688 -12.204 1.00 80.62 122 PHE A C 1
ATOM 917 O O . PHE A 1 122 ? 10.358 5.667 -12.330 1.00 80.62 122 PHE A O 1
ATOM 924 N N . SER A 1 123 ? 12.027 6.976 -13.050 1.00 79.44 123 SER A N 1
ATOM 925 C CA . SER A 1 123 ? 12.500 6.045 -14.075 1.00 79.44 123 SER A CA 1
ATOM 926 C C . SER A 1 123 ? 13.420 4.968 -13.483 1.00 79.44 123 SER A C 1
ATOM 928 O O . SER A 1 123 ? 13.981 5.113 -12.392 1.00 79.44 123 SER A O 1
ATOM 930 N N . GLY A 1 124 ? 13.585 3.869 -14.226 1.00 83.25 124 GLY A N 1
ATOM 931 C CA . GLY A 1 124 ? 14.482 2.772 -13.848 1.00 83.25 124 GLY A CA 1
ATOM 932 C C . GLY A 1 124 ? 13.929 1.837 -12.769 1.00 83.25 124 GLY A C 1
ATOM 933 O O . GLY A 1 124 ? 14.709 1.131 -12.137 1.00 83.25 124 GLY A O 1
ATOM 934 N N . LYS A 1 125 ? 12.609 1.840 -12.544 1.00 89.56 125 LYS A N 1
ATOM 935 C CA . LYS A 1 125 ? 11.934 0.832 -11.717 1.00 89.56 125 LYS A CA 1
ATOM 936 C C . LYS A 1 125 ? 12.005 -0.537 -12.387 1.00 89.56 125 LYS A C 1
ATOM 938 O O . LYS A 1 125 ? 11.994 -0.639 -13.614 1.00 89.56 125 LYS A O 1
ATOM 943 N N . GLN A 1 126 ? 12.019 -1.571 -11.564 1.00 93.00 126 GLN A N 1
ATOM 944 C CA . GLN A 1 126 ? 11.894 -2.961 -11.977 1.00 93.00 126 GLN A CA 1
ATOM 945 C C . GLN A 1 126 ? 10.838 -3.613 -11.097 1.00 93.00 126 GLN A C 1
ATOM 947 O O . GLN A 1 126 ? 10.693 -3.233 -9.935 1.00 93.00 126 GLN A O 1
ATOM 952 N N . VAL A 1 127 ? 10.122 -4.585 -11.650 1.00 97.38 127 VAL A N 1
ATOM 953 C CA . VAL A 1 127 ? 9.143 -5.380 -10.909 1.00 97.38 127 VAL A CA 1
ATOM 954 C C . VAL A 1 127 ? 9.607 -6.825 -10.811 1.00 97.38 127 VAL A C 1
ATOM 956 O O . VAL A 1 127 ? 10.261 -7.335 -11.722 1.00 97.38 127 VAL A O 1
ATOM 959 N N . ILE A 1 128 ? 9.294 -7.472 -9.692 1.00 98.06 128 ILE A N 1
ATOM 960 C CA . ILE A 1 128 ? 9.539 -8.902 -9.498 1.00 98.06 128 ILE A CA 1
ATOM 961 C C . ILE A 1 128 ? 8.570 -9.731 -10.364 1.00 98.06 128 ILE A C 1
ATOM 963 O O . ILE A 1 128 ? 7.521 -9.226 -10.799 1.00 98.06 128 ILE A O 1
ATOM 967 N N . PRO A 1 129 ? 8.876 -11.012 -10.635 1.00 98.19 129 PRO A N 1
ATOM 968 C CA . PRO A 1 129 ? 7.910 -11.925 -11.237 1.00 98.19 129 PRO A CA 1
ATOM 969 C C . PRO A 1 129 ? 6.605 -11.959 -10.433 1.00 98.19 129 PRO A C 1
ATOM 971 O O . PRO A 1 129 ? 6.626 -11.904 -9.204 1.00 98.19 129 PRO A O 1
ATOM 974 N N . ALA A 1 130 ? 5.465 -12.072 -11.118 1.00 98.00 130 ALA A N 1
ATOM 975 C CA . ALA A 1 130 ? 4.156 -12.063 -10.461 1.00 98.00 130 ALA A CA 1
ATOM 976 C C . ALA A 1 130 ? 4.039 -13.155 -9.379 1.00 98.00 130 ALA A C 1
ATOM 978 O O . ALA A 1 130 ? 3.547 -12.875 -8.290 1.00 98.00 130 ALA A O 1
ATOM 979 N N . ASP A 1 131 ? 4.588 -14.349 -9.625 1.00 98.00 131 ASP A N 1
ATOM 980 C CA . ASP A 1 131 ? 4.600 -15.462 -8.664 1.00 98.00 131 ASP A CA 1
ATOM 981 C C . ASP A 1 131 ? 5.338 -15.133 -7.357 1.00 98.00 131 ASP A C 1
ATOM 983 O O . ASP A 1 131 ? 4.948 -15.590 -6.281 1.00 98.00 131 ASP A O 1
ATOM 987 N N . GLU A 1 132 ? 6.387 -14.309 -7.422 1.00 98.44 132 GLU A N 1
ATOM 988 C CA . GLU A 1 132 ? 7.099 -13.857 -6.227 1.00 98.44 132 GLU A CA 1
ATOM 989 C C . GLU A 1 132 ? 6.227 -12.894 -5.411 1.00 98.44 132 GLU A C 1
ATOM 991 O O . GLU A 1 132 ? 6.121 -13.033 -4.188 1.00 98.44 132 GLU A O 1
ATOM 996 N N . MET A 1 133 ? 5.531 -11.969 -6.083 1.00 98.62 133 MET A N 1
ATOM 997 C CA . MET A 1 133 ? 4.573 -11.075 -5.427 1.00 98.62 133 MET A CA 1
ATOM 998 C C . MET A 1 133 ? 3.403 -11.851 -4.810 1.00 98.62 133 MET A C 1
ATOM 1000 O O . MET A 1 133 ? 3.007 -11.562 -3.682 1.00 98.62 133 MET A O 1
ATOM 1004 N N . LEU A 1 134 ? 2.897 -12.889 -5.484 1.00 98.69 134 LEU A N 1
ATOM 1005 C CA . LEU A 1 134 ? 1.885 -13.784 -4.918 1.00 98.69 134 LEU A CA 1
ATOM 1006 C C . LEU A 1 134 ? 2.379 -14.473 -3.642 1.00 98.69 134 LEU A C 1
ATOM 1008 O O . LEU A 1 134 ? 1.629 -14.596 -2.673 1.00 98.69 134 LEU A O 1
ATOM 1012 N N . GLY A 1 135 ? 3.652 -14.875 -3.602 1.00 98.62 135 GLY A N 1
ATOM 1013 C CA . GLY A 1 135 ? 4.291 -15.386 -2.391 1.00 98.62 135 GLY A CA 1
ATOM 1014 C C . GLY A 1 135 ? 4.233 -14.386 -1.233 1.00 98.62 135 GLY A C 1
ATOM 1015 O O . GLY A 1 135 ? 3.819 -14.751 -0.130 1.00 98.62 135 GLY A O 1
ATOM 1016 N N . LYS A 1 136 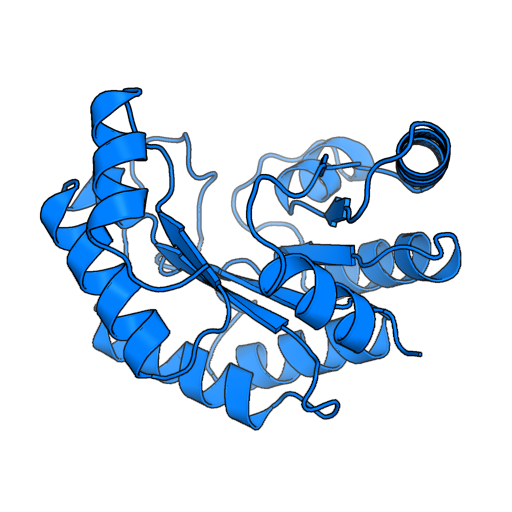? 4.579 -13.118 -1.488 1.00 98.81 136 LYS A N 1
ATOM 1017 C CA . LYS A 1 136 ? 4.510 -12.040 -0.487 1.00 98.81 136 LYS A CA 1
ATOM 1018 C C . LYS A 1 136 ? 3.079 -11.780 -0.017 1.00 98.81 136 LYS A C 1
ATOM 1020 O O . LYS A 1 136 ? 2.841 -11.720 1.186 1.00 98.81 136 LYS A O 1
ATOM 1025 N N . LEU A 1 137 ? 2.127 -11.671 -0.942 1.00 98.81 137 LEU A N 1
ATOM 1026 C CA . LEU A 1 137 ? 0.720 -11.419 -0.624 1.00 98.81 137 LEU A CA 1
ATOM 1027 C C . LEU A 1 137 ? 0.102 -12.553 0.194 1.00 98.81 137 LEU A C 1
ATOM 1029 O O . LEU A 1 137 ? -0.593 -12.280 1.168 1.00 98.81 137 LEU A O 1
ATOM 1033 N N . ARG A 1 138 ? 0.408 -13.817 -0.124 1.00 98.75 138 ARG A N 1
ATOM 1034 C CA . ARG A 1 138 ? -0.060 -14.959 0.673 1.00 98.75 138 ARG A CA 1
ATOM 1035 C C . ARG A 1 138 ? 0.445 -14.881 2.111 1.00 98.75 138 ARG A C 1
ATOM 1037 O O . ARG A 1 138 ? -0.335 -15.028 3.043 1.00 98.75 138 ARG A O 1
ATOM 1044 N N . VAL A 1 139 ? 1.726 -14.565 2.294 1.00 98.75 139 VAL A N 1
ATOM 1045 C CA . VAL A 1 139 ? 2.298 -14.380 3.633 1.00 98.75 139 VAL A CA 1
ATOM 1046 C C . VAL A 1 139 ? 1.679 -13.181 4.354 1.00 98.75 139 VAL A C 1
ATOM 1048 O O . VAL A 1 139 ? 1.446 -13.255 5.557 1.00 98.75 139 VAL A O 1
ATOM 1051 N N . ALA A 1 140 ? 1.376 -12.093 3.645 1.00 98.81 140 ALA A N 1
ATOM 1052 C CA . ALA A 1 140 ? 0.705 -10.937 4.229 1.00 98.81 140 ALA A CA 1
ATOM 1053 C C . ALA A 1 140 ? -0.722 -11.269 4.704 1.00 98.81 140 ALA A C 1
ATOM 1055 O O . ALA A 1 140 ? -1.096 -10.906 5.820 1.00 98.81 140 ALA A O 1
ATOM 1056 N N . LEU A 1 141 ? -1.484 -12.006 3.889 1.00 98.69 141 LEU A N 1
ATOM 1057 C CA . LEU A 1 141 ? -2.829 -12.485 4.212 1.00 98.69 141 LEU A CA 1
ATOM 1058 C C . LEU A 1 141 ? -2.826 -13.4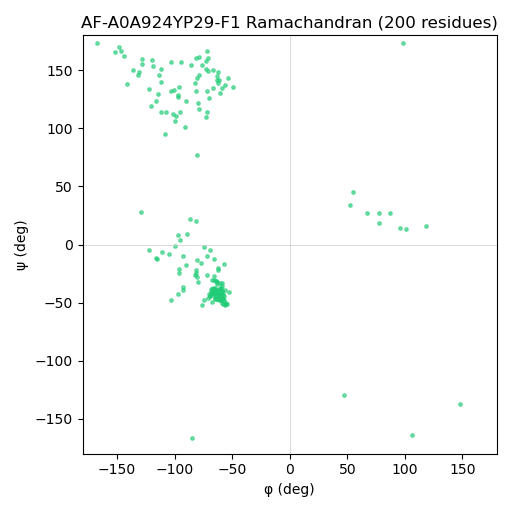46 5.408 1.00 98.69 141 LEU A C 1
ATOM 1060 O O . LEU A 1 141 ? -3.684 -13.322 6.276 1.00 98.69 141 LEU A O 1
ATOM 1064 N N . ASP A 1 142 ? -1.845 -14.348 5.492 1.00 98.56 142 ASP A N 1
ATOM 1065 C CA . ASP A 1 142 ? -1.689 -15.277 6.620 1.00 98.56 142 ASP A CA 1
ATOM 1066 C C . ASP A 1 142 ? -1.198 -14.577 7.902 1.00 98.56 142 ASP A C 1
ATOM 1068 O O . ASP A 1 142 ? -1.411 -15.061 9.017 1.00 98.56 142 ASP A O 1
ATOM 1072 N N . ALA A 1 143 ? -0.486 -13.453 7.771 1.00 98.50 143 ALA A N 1
ATOM 1073 C CA . ALA A 1 143 ? 0.130 -12.763 8.899 1.00 98.50 143 ALA A CA 1
ATOM 1074 C C . ALA A 1 143 ? -0.820 -11.841 9.672 1.00 98.50 143 ALA A C 1
ATOM 1076 O O . ALA A 1 143 ? -0.545 -11.609 10.859 1.00 98.50 143 ALA A O 1
ATOM 1077 N N . ARG A 1 144 ? -1.880 -11.321 9.030 1.00 97.06 144 ARG A N 1
ATOM 1078 C CA . ARG A 1 144 ? -2.866 -10.439 9.678 1.00 97.06 144 ARG A CA 1
ATOM 1079 C C . ARG A 1 144 ? -3.577 -11.170 10.817 1.00 97.06 144 ARG A C 1
ATOM 1081 O O . ARG A 1 144 ? -3.914 -12.347 10.689 1.00 97.06 144 ARG A O 1
ATOM 1088 N N . ARG A 1 145 ? -3.802 -10.491 11.940 1.00 97.38 145 ARG A N 1
ATOM 1089 C CA . ARG A 1 145 ? -4.494 -11.073 13.104 1.00 97.38 145 ARG A CA 1
ATOM 1090 C C . ARG A 1 145 ? -5.972 -10.705 13.118 1.00 97.38 145 ARG A C 1
ATOM 1092 O O . ARG A 1 145 ? -6.804 -11.564 13.398 1.00 97.38 145 ARG A O 1
ATOM 1099 N N . ASP A 1 146 ? -6.290 -9.456 12.808 1.00 97.81 146 ASP A N 1
ATOM 1100 C CA . ASP A 1 146 ? -7.641 -8.981 12.549 1.00 97.81 146 ASP A CA 1
ATOM 1101 C C . ASP A 1 146 ? -8.046 -9.393 11.120 1.00 97.81 146 ASP A C 1
ATOM 1103 O O . ASP A 1 146 ? -7.422 -8.943 10.151 1.00 97.81 146 ASP A O 1
ATOM 1107 N N . PRO A 1 147 ? -9.079 -10.239 10.942 1.00 96.94 147 PRO A N 1
ATOM 1108 C CA . PRO A 1 147 ? -9.558 -10.614 9.614 1.00 96.94 147 PRO A CA 1
ATOM 1109 C C . PRO A 1 147 ? -10.092 -9.421 8.806 1.00 96.94 147 PRO A C 1
ATOM 1111 O O . PRO A 1 147 ? -10.150 -9.507 7.580 1.00 96.94 147 PRO A O 1
ATOM 1114 N N . ASP A 1 148 ? -10.460 -8.310 9.455 1.00 98.38 148 ASP A N 1
ATOM 1115 C CA . ASP A 1 148 ? -10.872 -7.089 8.768 1.00 98.38 148 ASP A CA 1
ATOM 1116 C C . ASP A 1 148 ? -9.675 -6.251 8.272 1.00 98.38 148 ASP A C 1
ATOM 1118 O O . ASP A 1 148 ? -9.889 -5.371 7.435 1.00 98.38 148 ASP A O 1
ATOM 1122 N N . PHE A 1 149 ? -8.432 -6.509 8.714 1.00 98.75 149 PHE A N 1
ATOM 1123 C CA . PHE A 1 149 ? -7.244 -5.767 8.261 1.00 98.75 149 PHE A CA 1
ATOM 1124 C C . PHE A 1 149 ? -7.052 -5.918 6.746 1.00 98.75 149 PHE A C 1
ATOM 1126 O O . PHE A 1 149 ? -7.123 -7.026 6.199 1.00 98.75 149 PHE A O 1
ATOM 1133 N N . VAL A 1 150 ? -6.864 -4.786 6.063 1.00 98.75 150 VAL A N 1
ATOM 1134 C CA . VAL A 1 150 ? -6.928 -4.696 4.597 1.00 98.75 150 VAL A CA 1
ATOM 1135 C C . VAL A 1 150 ? -5.536 -4.761 3.975 1.00 98.75 150 VAL A C 1
ATOM 1137 O O . VAL A 1 150 ? -4.658 -3.971 4.322 1.00 98.75 150 VAL A O 1
ATOM 1140 N N . ILE A 1 151 ? -5.347 -5.667 3.019 1.00 98.81 151 ILE A N 1
ATOM 1141 C CA . ILE A 1 151 ? -4.120 -5.799 2.229 1.00 98.81 151 ILE A CA 1
ATOM 1142 C C . ILE A 1 151 ? -4.327 -5.168 0.846 1.00 98.81 151 ILE A C 1
ATOM 1144 O O . ILE A 1 151 ? -5.089 -5.681 0.030 1.00 98.81 151 ILE A O 1
ATOM 1148 N N . PHE A 1 152 ? -3.626 -4.069 0.575 1.00 98.81 152 PHE A N 1
ATOM 1149 C CA . PHE A 1 152 ? -3.558 -3.425 -0.735 1.00 98.81 152 PHE A CA 1
ATOM 1150 C C . PHE A 1 152 ? -2.379 -4.020 -1.511 1.00 98.81 152 PHE A C 1
ATOM 1152 O O . PHE A 1 152 ? -1.234 -3.956 -1.058 1.00 98.81 152 PHE A O 1
ATOM 1159 N N . ALA A 1 153 ? -2.647 -4.568 -2.693 1.00 98.75 153 ALA A N 1
ATOM 1160 C CA . ALA A 1 153 ? -1.625 -5.037 -3.616 1.00 98.75 153 ALA A CA 1
ATOM 1161 C C . ALA A 1 153 ? -1.382 -3.978 -4.693 1.00 98.75 153 ALA A C 1
ATOM 1163 O O . ALA A 1 153 ? -2.242 -3.734 -5.541 1.00 98.75 153 ALA A O 1
ATOM 1164 N N . ARG A 1 154 ? -0.209 -3.348 -4.664 1.00 98.56 154 ARG A N 1
ATOM 1165 C CA . ARG A 1 154 ? 0.219 -2.387 -5.677 1.00 98.56 154 ARG A CA 1
ATOM 1166 C C . ARG A 1 154 ? 1.089 -3.048 -6.732 1.00 98.56 154 ARG A C 1
ATOM 1168 O O . ARG A 1 154 ? 2.015 -3.790 -6.412 1.00 98.56 154 ARG A O 1
ATOM 1175 N N . THR A 1 155 ? 0.822 -2.721 -7.992 1.00 98.50 155 THR A N 1
ATOM 1176 C CA . THR A 1 155 ? 1.710 -3.044 -9.106 1.00 98.50 155 THR A CA 1
ATOM 1177 C C . THR A 1 155 ? 2.296 -1.793 -9.744 1.00 98.50 155 THR A C 1
ATOM 1179 O O . THR A 1 155 ? 1.579 -0.868 -10.132 1.00 98.50 155 THR A O 1
ATOM 1182 N N . ASP A 1 156 ? 3.618 -1.789 -9.900 1.00 97.62 156 ASP A N 1
ATOM 1183 C CA . ASP A 1 156 ? 4.376 -0.759 -10.614 1.00 97.62 156 ASP A CA 1
ATOM 1184 C C . ASP A 1 156 ? 4.653 -1.138 -12.081 1.00 97.62 156 ASP A C 1
ATOM 1186 O O . ASP A 1 156 ? 5.306 -0.390 -12.826 1.00 97.62 156 ASP A O 1
ATOM 1190 N N . ALA A 1 157 ? 4.111 -2.278 -12.526 1.00 97.62 157 ALA A N 1
ATOM 1191 C CA . ALA A 1 157 ? 4.378 -2.877 -13.828 1.00 97.62 157 ALA A CA 1
ATOM 1192 C C . ALA A 1 157 ? 3.945 -1.995 -15.004 1.00 97.62 157 ALA A C 1
ATOM 1194 O O . ALA A 1 157 ? 4.521 -2.097 -16.084 1.00 97.62 157 ALA A O 1
ATOM 1195 N N . ARG A 1 158 ? 3.015 -1.046 -14.824 1.00 97.38 158 ARG A N 1
ATOM 1196 C CA . ARG A 1 158 ? 2.556 -0.183 -15.927 1.00 97.38 158 ARG A CA 1
ATOM 1197 C C . ARG A 1 158 ? 3.693 0.613 -16.568 1.00 97.38 158 ARG A C 1
ATOM 1199 O O . ARG A 1 158 ? 3.657 0.912 -17.764 1.00 97.38 158 ARG A O 1
ATOM 1206 N N . ALA A 1 159 ? 4.693 1.011 -15.786 1.00 93.75 159 ALA A N 1
ATOM 1207 C CA . ALA A 1 159 ? 5.848 1.746 -16.297 1.00 93.75 159 ALA A CA 1
ATOM 1208 C C . ALA A 1 159 ? 6.914 0.834 -16.931 1.00 93.75 159 ALA A C 1
ATOM 1210 O O . ALA A 1 159 ? 7.705 1.325 -17.734 1.00 93.75 159 ALA A O 1
ATOM 1211 N N . VAL A 1 160 ? 6.930 -0.453 -16.570 1.00 94.69 160 VAL A N 1
ATOM 1212 C CA . VAL A 1 160 ? 7.992 -1.419 -16.902 1.00 94.69 160 VAL A CA 1
ATOM 1213 C C . VAL A 1 160 ? 7.567 -2.361 -18.033 1.00 94.69 160 VAL A C 1
ATOM 1215 O O . VAL A 1 160 ? 8.302 -2.543 -18.997 1.00 94.69 160 VAL A O 1
ATOM 1218 N N . GLU A 1 161 ? 6.364 -2.919 -17.929 1.00 97.12 161 GLU A N 1
ATOM 1219 C CA . GLU A 1 161 ? 5.812 -3.980 -18.782 1.00 97.12 161 GLU A CA 1
ATOM 1220 C C . GLU A 1 161 ? 4.575 -3.515 -19.578 1.00 97.12 161 GLU A C 1
ATOM 1222 O O . GLU A 1 161 ? 4.149 -4.185 -20.515 1.00 97.12 161 GLU A O 1
ATOM 1227 N N . GLY A 1 162 ? 4.009 -2.348 -19.245 1.00 97.62 162 GLY A N 1
ATOM 1228 C CA . GLY A 1 162 ? 2.836 -1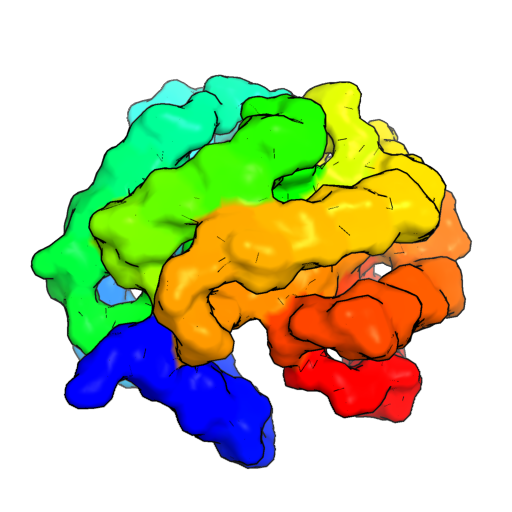.773 -19.912 1.00 97.62 162 GLY A CA 1
ATOM 1229 C C . GLY A 1 162 ? 1.516 -2.020 -19.175 1.00 97.62 162 GLY A C 1
ATOM 1230 O O . GLY A 1 162 ? 1.464 -2.703 -18.154 1.00 97.62 162 GLY A O 1
ATOM 1231 N N . LEU A 1 163 ? 0.436 -1.404 -19.668 1.00 98.38 163 LEU A N 1
ATOM 1232 C CA . LEU A 1 163 ? -0.862 -1.399 -18.979 1.00 98.38 163 LEU A CA 1
ATOM 1233 C C . LEU A 1 163 ? -1.505 -2.791 -18.912 1.00 98.38 163 LEU A C 1
ATOM 1235 O O . LEU A 1 163 ? -2.034 -3.152 -17.868 1.00 98.38 163 LEU A O 1
ATOM 1239 N N . ASP A 1 164 ? -1.431 -3.573 -19.992 1.00 98.50 164 ASP A N 1
ATOM 1240 C CA . ASP A 1 164 ? -2.040 -4.910 -20.049 1.00 98.50 164 ASP A CA 1
ATOM 1241 C C . ASP A 1 164 ? -1.435 -5.847 -18.998 1.00 98.50 164 ASP A C 1
ATOM 1243 O O . ASP A 1 164 ? -2.161 -6.511 -18.262 1.00 98.50 164 ASP A O 1
ATOM 1247 N N . ALA A 1 165 ? -0.104 -5.840 -18.871 1.00 98.12 165 ALA A N 1
ATOM 1248 C CA . ALA A 1 165 ? 0.608 -6.617 -17.862 1.00 98.12 165 ALA A CA 1
ATOM 1249 C C . ALA A 1 165 ? 0.249 -6.169 -16.436 1.00 98.12 165 ALA A C 1
ATOM 1251 O O . ALA A 1 165 ? 0.050 -7.003 -15.556 1.00 98.12 165 ALA A O 1
ATOM 1252 N N . ALA A 1 166 ? 0.109 -4.859 -16.210 1.00 98.56 166 ALA A N 1
ATOM 1253 C CA . ALA A 1 166 ? -0.286 -4.321 -14.912 1.00 98.56 166 ALA A CA 1
ATOM 1254 C C . ALA A 1 166 ? -1.720 -4.719 -14.520 1.00 98.56 166 ALA A C 1
ATOM 1256 O O . ALA A 1 166 ? -1.949 -5.116 -13.382 1.00 98.56 166 ALA A O 1
ATOM 1257 N N . ILE A 1 167 ? -2.671 -4.670 -15.460 1.00 98.75 167 ILE A N 1
ATOM 1258 C CA . ILE A 1 167 ? -4.051 -5.130 -15.236 1.00 98.75 167 ILE A CA 1
ATOM 1259 C C . ILE A 1 167 ? -4.063 -6.633 -14.937 1.00 98.75 167 ILE A C 1
ATOM 1261 O O . ILE A 1 167 ? -4.672 -7.050 -13.956 1.00 98.75 167 ILE A O 1
ATOM 1265 N N . ALA A 1 168 ? -3.344 -7.442 -15.722 1.00 98.62 168 ALA A N 1
ATOM 1266 C CA . ALA A 1 168 ? -3.263 -8.885 -15.501 1.00 98.62 168 ALA A CA 1
ATOM 1267 C C . ALA A 1 168 ? -2.689 -9.229 -14.114 1.00 98.62 168 ALA A C 1
ATOM 1269 O O . ALA A 1 168 ? -3.239 -10.076 -13.412 1.00 98.62 168 ALA A O 1
ATOM 1270 N N . ARG A 1 169 ? -1.624 -8.534 -13.689 1.00 98.69 169 ARG A N 1
ATOM 1271 C CA . ARG A 1 169 ? -1.046 -8.663 -12.341 1.00 98.69 169 ARG A CA 1
ATOM 1272 C C . ARG A 1 169 ? -2.043 -8.266 -11.255 1.00 98.69 169 ARG A C 1
ATOM 1274 O O . ARG A 1 169 ? -2.225 -9.021 -10.311 1.00 98.69 169 ARG A O 1
ATOM 1281 N N . ALA A 1 170 ? -2.718 -7.126 -11.402 1.00 98.69 170 ALA A N 1
ATOM 1282 C CA . ALA A 1 170 ? -3.726 -6.669 -10.447 1.00 98.69 170 ALA A CA 1
ATOM 1283 C C . ALA A 1 170 ? -4.867 -7.688 -10.280 1.00 98.69 170 ALA A C 1
ATOM 1285 O O . ALA A 1 170 ? -5.200 -8.043 -9.153 1.00 98.69 170 ALA A O 1
ATOM 1286 N N . CYS A 1 171 ? -5.406 -8.225 -11.380 1.00 98.62 171 CYS A N 1
ATOM 1287 C CA . CYS A 1 171 ? -6.419 -9.280 -11.320 1.00 98.62 171 CYS A CA 1
ATOM 1288 C C . CYS A 1 171 ? -5.899 -10.523 -10.593 1.00 98.62 171 CYS A C 1
ATOM 1290 O O . CYS A 1 171 ? -6.569 -11.014 -9.693 1.00 98.62 171 CYS A O 1
ATOM 1292 N N . LEU A 1 172 ? -4.685 -10.978 -10.911 1.00 98.56 172 LEU A N 1
ATOM 1293 C CA . LEU A 1 172 ? -4.064 -12.131 -10.257 1.00 98.56 172 LEU A CA 1
ATOM 1294 C C . LEU A 1 172 ? -3.868 -11.910 -8.744 1.00 98.56 172 LEU A C 1
ATOM 1296 O O . LEU A 1 172 ? -4.063 -12.822 -7.940 1.00 98.56 172 L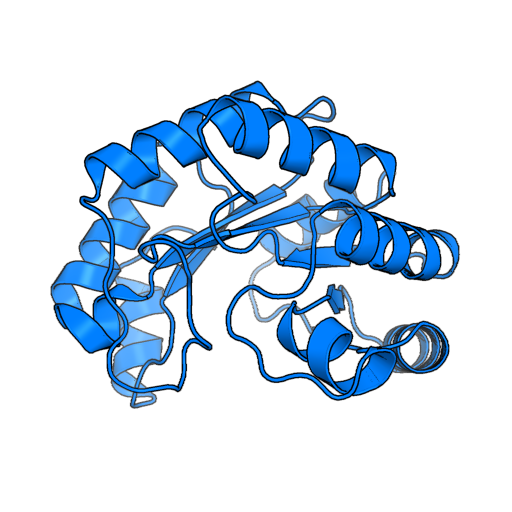EU A O 1
ATOM 1300 N N . TYR A 1 173 ? -3.500 -10.692 -8.336 1.00 98.75 173 TYR A N 1
ATOM 1301 C CA . TYR A 1 173 ? -3.346 -10.331 -6.926 1.00 98.75 173 TYR A CA 1
ATOM 1302 C C . TYR A 1 173 ? -4.699 -10.336 -6.197 1.00 98.75 173 TYR A C 1
ATOM 1304 O O . TYR A 1 173 ? -4.792 -10.854 -5.082 1.00 98.75 173 TYR A O 1
ATOM 1312 N N . GLY A 1 174 ? -5.753 -9.820 -6.834 1.00 98.56 174 GLY A N 1
ATOM 1313 C CA . GLY A 1 174 ? -7.12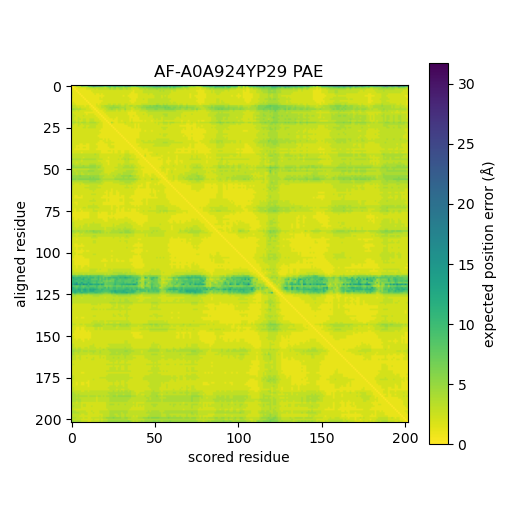0 -9.881 -6.313 1.00 98.56 174 GLY A CA 1
ATOM 1314 C C . GLY A 1 174 ? -7.678 -11.308 -6.246 1.00 98.56 174 GLY A C 1
ATOM 1315 O O . GLY A 1 174 ? -8.293 -11.674 -5.247 1.00 98.56 174 GLY A O 1
ATOM 1316 N N . GLU A 1 175 ? -7.401 -12.151 -7.245 1.00 98.44 175 GLU A N 1
ATOM 1317 C CA . GLU A 1 175 ? -7.788 -13.572 -7.272 1.00 98.44 175 GLU A CA 1
ATOM 1318 C C . GLU A 1 175 ? -7.182 -14.367 -6.108 1.00 98.44 175 GLU A C 1
ATOM 1320 O O . GLU A 1 175 ? -7.850 -15.227 -5.533 1.00 98.44 175 GLU A O 1
ATOM 1325 N N . LEU A 1 176 ? -5.940 -14.055 -5.718 1.00 98.44 176 LEU A N 1
ATOM 1326 C CA . LEU A 1 176 ? -5.300 -14.633 -4.531 1.00 98.44 176 LEU A CA 1
ATOM 1327 C C . LEU A 1 176 ? -5.989 -14.209 -3.221 1.00 98.44 176 LEU A C 1
ATOM 1329 O O . LEU A 1 176 ? -5.919 -14.938 -2.231 1.00 98.44 176 LEU A O 1
ATOM 1333 N N . GLY A 1 177 ? -6.639 -13.043 -3.209 1.00 98.12 177 GLY A N 1
ATOM 1334 C CA . GLY A 1 177 ? -7.332 -12.492 -2.046 1.00 98.12 177 GLY A CA 1
ATOM 1335 C C . GLY A 1 177 ? -6.784 -11.160 -1.538 1.00 98.12 177 GLY A C 1
ATOM 1336 O O . GLY A 1 177 ? -7.094 -10.796 -0.404 1.00 98.12 177 GLY A O 1
ATOM 1337 N N . ALA A 1 178 ? -5.977 -10.431 -2.322 1.00 98.38 178 ALA A N 1
ATOM 1338 C CA . ALA A 1 178 ? -5.701 -9.031 -2.006 1.00 98.38 178 ALA A CA 1
ATOM 1339 C C . ALA A 1 178 ? -7.017 -8.241 -1.975 1.00 98.38 178 ALA A C 1
ATOM 1341 O O . ALA A 1 178 ? -7.876 -8.392 -2.841 1.00 98.38 178 ALA A O 1
ATOM 1342 N N . ASP A 1 179 ? -7.179 -7.404 -0.957 1.00 98.50 179 ASP A N 1
ATOM 1343 C CA . ASP A 1 179 ? -8.455 -6.753 -0.672 1.00 98.50 179 ASP A CA 1
ATOM 1344 C C . ASP A 1 179 ? -8.691 -5.509 -1.542 1.00 98.50 179 ASP A C 1
ATOM 1346 O O . ASP A 1 179 ? -9.837 -5.109 -1.747 1.00 98.50 179 ASP A O 1
ATOM 1350 N N . VAL A 1 180 ? -7.603 -4.899 -2.024 1.00 98.50 180 VAL A N 1
ATOM 1351 C CA . VAL A 1 180 ? -7.588 -3.739 -2.926 1.00 98.50 180 VAL A CA 1
ATOM 1352 C C . VAL A 1 180 ? -6.455 -3.913 -3.934 1.00 98.50 180 VAL A C 1
ATOM 1354 O O . VAL A 1 180 ? -5.345 -4.301 -3.558 1.00 98.50 180 VAL A O 1
ATOM 1357 N N . CYS A 1 181 ? -6.711 -3.593 -5.198 1.00 98.44 181 CYS A N 1
ATOM 1358 C CA . CYS A 1 181 ? -5.756 -3.685 -6.295 1.00 98.44 181 CYS A CA 1
ATOM 1359 C C . CYS A 1 181 ? -5.379 -2.291 -6.807 1.00 98.44 181 CYS A C 1
ATOM 1361 O O . CYS A 1 181 ? -6.178 -1.576 -7.404 1.00 98.44 181 CYS A O 1
ATOM 1363 N N . PHE A 1 182 ? -4.118 -1.908 -6.623 1.00 98.19 182 PHE A N 1
ATOM 1364 C CA . PHE A 1 182 ? -3.608 -0.593 -6.999 1.00 98.19 182 PHE A CA 1
ATOM 1365 C C . PHE A 1 182 ? -2.709 -0.706 -8.236 1.00 98.19 182 PHE A C 1
ATOM 1367 O O . PHE A 1 182 ? -1.604 -1.243 -8.165 1.00 98.19 182 PHE A O 1
ATOM 1374 N N . VAL A 1 183 ? -3.127 -0.133 -9.367 1.00 98.19 183 VAL A N 1
ATOM 1375 C CA . VAL A 1 183 ? -2.275 0.005 -10.564 1.00 98.19 183 VAL A CA 1
ATOM 1376 C C . VAL A 1 183 ? -1.614 1.383 -10.576 1.00 98.19 183 VAL A C 1
ATOM 1378 O O . VAL A 1 183 ? -2.292 2.401 -10.714 1.00 98.19 183 VAL A O 1
ATOM 1381 N N . GLU A 1 184 ? -0.288 1.422 -10.441 1.00 96.62 184 GLU A N 1
ATOM 1382 C CA . GLU A 1 184 ? 0.466 2.672 -10.317 1.00 96.62 184 GLU A CA 1
ATOM 1383 C C . GLU A 1 184 ? 0.692 3.394 -11.656 1.00 96.62 184 GLU A C 1
ATOM 1385 O O . GLU A 1 184 ? 0.918 2.788 -12.707 1.00 96.62 184 GLU A O 1
ATOM 1390 N N . ALA A 1 185 ? 0.686 4.727 -11.583 1.00 94.56 185 ALA A N 1
ATOM 1391 C CA . ALA A 1 185 ? 1.031 5.665 -12.644 1.00 94.56 185 ALA A CA 1
ATOM 1392 C C . ALA A 1 185 ? 0.273 5.524 -13.987 1.00 94.56 185 ALA A C 1
ATOM 1394 O O . ALA A 1 185 ? 0.920 5.632 -15.041 1.00 94.56 185 ALA A O 1
ATOM 1395 N N . PRO A 1 186 ? -1.070 5.350 -14.016 1.00 96.38 186 PRO A N 1
ATOM 1396 C CA . PRO A 1 186 ? -1.823 5.459 -15.265 1.00 96.38 186 PRO A CA 1
ATOM 1397 C C . PRO A 1 186 ? -1.570 6.828 -15.915 1.00 96.38 186 PRO A C 1
ATOM 1399 O O . PRO A 1 186 ? -1.536 7.860 -15.244 1.00 96.38 186 PRO A O 1
ATOM 1402 N N . ARG A 1 187 ? -1.371 6.854 -17.234 1.00 95.69 187 ARG A N 1
ATOM 1403 C CA . ARG A 1 187 ? -0.958 8.069 -17.964 1.00 95.69 187 ARG A CA 1
ATOM 1404 C C . ARG A 1 187 ? -2.109 8.892 -18.521 1.00 95.69 187 ARG A C 1
ATOM 1406 O O . ARG A 1 187 ? -1.879 9.999 -19.004 1.00 95.69 187 ARG A O 1
ATOM 1413 N N . SER A 1 188 ? -3.328 8.370 -18.486 1.00 97.62 188 SER A N 1
ATOM 1414 C CA . SER A 1 188 ? -4.495 9.071 -19.007 1.00 97.62 188 SER A CA 1
ATOM 1415 C C . SER A 1 188 ? -5.777 8.667 -18.283 1.00 97.62 188 SER A C 1
ATOM 1417 O O . SER A 1 188 ? -5.828 7.665 -17.564 1.00 97.62 188 SER A O 1
ATOM 1419 N N . ARG A 1 189 ? -6.838 9.457 -18.486 1.00 97.62 189 ARG A N 1
ATOM 1420 C CA . ARG A 1 189 ? -8.176 9.143 -17.962 1.00 97.62 189 ARG A CA 1
ATOM 1421 C C . ARG A 1 189 ? -8.725 7.861 -18.581 1.00 97.62 189 ARG A C 1
ATOM 1423 O O . ARG A 1 189 ? -9.459 7.135 -17.921 1.00 97.62 189 ARG A O 1
ATOM 1430 N N . GLU A 1 190 ? -8.354 7.575 -19.823 1.00 98.12 190 GLU A N 1
ATOM 1431 C CA . GLU A 1 190 ? -8.724 6.360 -20.542 1.00 98.12 190 GLU A CA 1
ATOM 1432 C C . GLU A 1 190 ? -8.051 5.129 -19.927 1.00 98.12 190 GLU A C 1
ATOM 1434 O O . GLU A 1 190 ? -8.737 4.128 -19.729 1.00 98.12 190 GLU A O 1
ATOM 1439 N N . GLU A 1 191 ? -6.760 5.208 -19.563 1.00 98.19 191 GLU A N 1
ATOM 1440 C CA . GLU A 1 191 ? -6.084 4.127 -18.824 1.00 98.19 191 GLU A CA 1
ATOM 1441 C C . GLU A 1 191 ? -6.774 3.891 -17.470 1.00 98.19 191 GLU A C 1
ATOM 1443 O O . GLU A 1 191 ? -7.108 2.754 -17.146 1.00 98.19 191 GLU A O 1
ATOM 1448 N N . LEU A 1 192 ? -7.074 4.957 -16.716 1.00 97.25 192 LEU A N 1
ATOM 1449 C CA . LEU A 1 192 ? -7.756 4.853 -15.419 1.00 97.25 192 LEU A CA 1
ATOM 1450 C C . LEU A 1 192 ? -9.156 4.227 -15.544 1.00 97.25 192 LEU A C 1
ATOM 1452 O O . LEU A 1 192 ? -9.512 3.327 -14.786 1.00 97.25 192 LEU A O 1
ATOM 1456 N N . ALA A 1 193 ? -9.943 4.663 -16.532 1.00 97.31 193 ALA A N 1
ATOM 1457 C CA . ALA A 1 193 ? -11.264 4.100 -16.803 1.00 97.31 193 ALA A CA 1
ATOM 1458 C C . ALA A 1 193 ? -11.190 2.641 -17.275 1.00 97.31 193 ALA A C 1
ATOM 1460 O O . ALA A 1 193 ? -12.123 1.877 -17.048 1.00 97.31 193 ALA A O 1
ATOM 1461 N N . ARG A 1 194 ? -10.108 2.256 -17.958 1.00 98.19 194 ARG A N 1
ATOM 1462 C CA . ARG A 1 194 ? -9.870 0.878 -18.383 1.00 98.19 194 ARG A CA 1
ATOM 1463 C C . ARG A 1 194 ? -9.539 -0.024 -17.196 1.00 98.19 194 ARG A C 1
ATOM 1465 O O . ARG A 1 194 ? -10.164 -1.070 -17.073 1.00 98.19 194 ARG A O 1
ATOM 1472 N N . ILE A 1 195 ? -8.654 0.417 -16.299 1.00 98.25 195 ILE A N 1
ATOM 1473 C CA . ILE A 1 195 ? -8.330 -0.295 -15.053 1.00 98.25 195 ILE A CA 1
ATOM 1474 C C . ILE A 1 195 ? -9.610 -0.575 -14.260 1.00 98.25 195 ILE A C 1
ATOM 1476 O O . ILE A 1 195 ? -9.893 -1.729 -13.966 1.00 98.25 195 ILE A O 1
ATOM 1480 N N . GLY A 1 196 ? -10.442 0.445 -14.022 1.00 96.06 196 GLY A N 1
ATOM 1481 C CA . GLY A 1 196 ? -11.698 0.276 -13.277 1.00 96.06 196 GLY A CA 1
ATOM 1482 C C . GLY A 1 196 ? -12.762 -0.596 -13.963 1.00 96.06 196 GLY A C 1
ATOM 1483 O O . GLY A 1 196 ? -13.745 -0.956 -13.324 1.00 96.06 196 GLY A O 1
ATOM 1484 N N . ARG A 1 197 ? -12.610 -0.926 -15.255 1.00 97.31 197 ARG A N 1
ATOM 1485 C CA . ARG A 1 197 ? -13.474 -1.896 -15.955 1.00 97.31 197 ARG A CA 1
ATOM 1486 C C . ARG A 1 197 ? -12.914 -3.314 -15.932 1.00 97.31 197 ARG A C 1
ATOM 1488 O O . ARG A 1 197 ? -13.696 -4.256 -15.922 1.00 97.31 197 ARG A O 1
ATOM 1495 N N . GLU A 1 198 ? -11.594 -3.456 -16.024 1.00 98.38 198 GLU A N 1
ATOM 1496 C CA . GLU A 1 198 ? -10.930 -4.751 -16.224 1.00 98.38 198 GLU A CA 1
ATOM 1497 C C . GLU A 1 198 ? -10.436 -5.385 -14.919 1.00 98.38 198 GLU A C 1
ATOM 1499 O O . GLU A 1 198 ? -10.275 -6.600 -14.881 1.00 98.38 198 GLU A O 1
ATOM 1504 N N . VAL A 1 199 ? -10.251 -4.604 -13.850 1.00 98.00 199 VAL A N 1
ATOM 1505 C CA . VAL A 1 199 ? -9.911 -5.096 -12.508 1.00 98.00 199 VAL A CA 1
ATOM 1506 C C . VAL A 1 199 ? -11.194 -5.138 -11.664 1.00 98.00 199 VAL A C 1
ATOM 1508 O O . VAL A 1 199 ? -11.686 -4.083 -11.270 1.00 98.00 199 VAL A O 1
ATOM 1511 N N . PRO A 1 200 ? -11.776 -6.322 -11.379 1.00 95.56 200 PRO A N 1
ATOM 1512 C CA . PRO A 1 200 ? -13.068 -6.449 -10.690 1.00 95.56 200 PRO A CA 1
ATOM 1513 C C . PRO A 1 200 ? -12.960 -6.327 -9.158 1.00 95.56 200 PRO A C 1
ATOM 1515 O O . PRO A 1 200 ? -13.841 -6.790 -8.432 1.00 95.56 200 PRO A O 1
ATOM 1518 N N . TYR A 1 201 ? -11.878 -5.725 -8.670 1.00 95.75 201 TYR A N 1
ATOM 1519 C CA . TYR A 1 201 ? -11.557 -5.551 -7.257 1.00 95.75 201 TYR A CA 1
ATOM 1520 C C . TYR A 1 201 ? -11.481 -4.052 -6.932 1.00 95.75 201 TYR A C 1
ATOM 1522 O O . TYR A 1 201 ? -11.210 -3.270 -7.848 1.00 95.75 201 TYR A O 1
ATOM 1530 N N . PRO A 1 202 ? -11.741 -3.648 -5.672 1.00 93.62 202 PRO A N 1
ATOM 1531 C CA . PRO A 1 202 ? -11.583 -2.260 -5.243 1.00 93.62 202 PRO A CA 1
ATOM 1532 C C . PRO A 1 202 ? -10.200 -1.678 -5.543 1.00 93.62 202 PRO A C 1
ATOM 1534 O O . PRO A 1 202 ? -9.218 -2.459 -5.545 1.00 93.62 202 PRO A O 1
#

Foldseek 3Di:
DALLLLVVVQQPDPDDQAEEEALAQVVLVVVVVVPHQEYEHEPQSVQCPVPVHAAQQPQALVSQLVRLLRNQVRDPHAYEYECEQQRDALVSLLVSLVSNVVSRHSEYEHEQWDPSAHDLPDPDIDGDPLVRLLSSLLSSCVSHPPNSRAYEYEYSCCRPPNLVVLLVSQQVSVVSPHQHG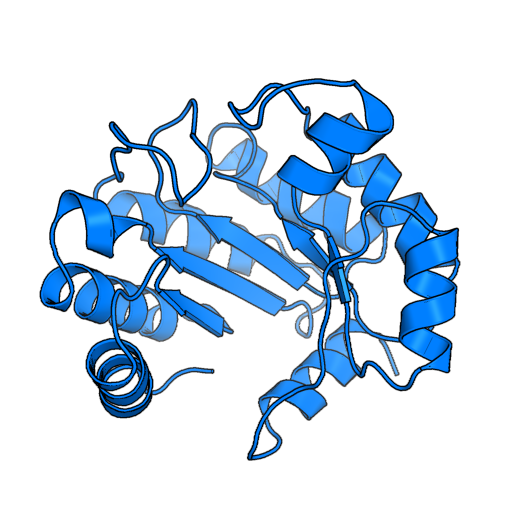HYTDDPDPVSVVVSPVSRPHD

Radius of gyration: 15.7 Å; Cα contacts (8 Å, |Δi|>4): 394; chains: 1; bounding box: 36×34×39 Å

Secondary structure (DSSP, 8-state):
--HHHHHHHHHHSSS---EE--SSHHHHHHHHHTT-SEEEE-HHHHIIIII---SSS-S-HHHHHHHHHHHHTT-SS-EEEE-TT-SSSHHHHHHHHHHHHHHT-SEEEEE-BPSSP--TTSSS--B--HHHHHHHHHHHHHH-SSTT-EEEEEE-GGGTT-HHHHHHHHHHHHHHT-SEEEE----SHHHHHHHHHH----